Protein 5OJ8 (pdb70)

Sequence (210 aa):
IPARLRTLHNLVIQYASQGRYEVAVPLCKQALEDLEKTSGHDHPDVATMLNILALVYRDQNKYKDAANLLNDALAIREKTLGKDHPAVAATLNNLAVLYGKRGKYKEAEPLCKRALEIREKVLGKDHPDVAKQLNNLALLCQNQGKYEEVEYYYQRALEIYQTKLGPDDPNVAKTKNNLASCYLKQGKFKQAETLYKEILTRAHEREFGS

B-factor: mean 68.46, std 16.87, range [39.72, 137.69]

Structure (mmCIF, N/CA/C/O backbone):
data_5OJ8
#
_entry.id   5OJ8
#
_cell.length_a   69.530
_cell.length_b   69.530
_cell.length_c   199.730
_cell.angle_alpha   90.00
_cell.angle_beta   90.00
_cell.angle_gamma   120.00
#
_symmetry.space_group_name_H-M   'P 62 2 2'
#
loop_
_entity.id
_entity.type
_entity.pdbx_description
1 polymer 'Kinesin light chain 1'
2 non-polymer 'PHOSPHATE ION'
3 water water
#
loop_
_atom_site.group_PDB
_atom_site.id
_atom_site.type_symbol
_atom_site.label_atom_id
_atom_site.label_alt_id
_atom_site.label_comp_id
_atom_site.label_asym_id
_atom_site.label_entity_id
_atom_site.label_seq_id
_atom_site.pdbx_PDB_ins_code
_atom_site.Cartn_x
_atom_site.Cartn_y
_atom_site.Cartn_z
_atom_site.occupancy
_atom_site.B_iso_or_equiv
_atom_site.auth_seq_id
_atom_site.auth_comp_id
_atom_site.auth_asym_id
_atom_site.auth_atom_id
_atom_site.pdbx_PDB_model_num
ATOM 1 N N . ILE A 1 46 ? 30.629 -11.524 16.887 1.00 106.37 209 ILE A N 1
ATOM 2 C CA . ILE A 1 46 ? 29.959 -12.755 17.320 1.00 98.83 209 ILE A CA 1
ATOM 3 C C . ILE A 1 46 ? 30.878 -13.960 17.097 1.00 99.91 209 ILE A C 1
ATOM 4 O O . ILE A 1 46 ? 31.593 -14.003 16.083 1.00 104.71 209 ILE A O 1
ATOM 9 N N . PRO A 1 47 ? 30.931 -14.936 18.015 1.00 105.69 210 PRO A N 1
ATOM 10 C CA . PRO A 1 47 ? 31.852 -16.070 17.833 1.00 105.89 210 PRO A CA 1
ATOM 11 C C . PRO A 1 47 ? 31.480 -16.941 16.644 1.00 104.60 210 PRO A C 1
ATOM 12 O O . PRO A 1 47 ? 30.305 -17.116 16.308 1.00 101.73 210 PRO A O 1
ATOM 16 N N . ALA A 1 48 ? 32.518 -17.520 16.033 1.00 99.40 211 ALA A N 1
ATOM 17 C CA . ALA A 1 48 ? 32.390 -18.127 14.709 1.00 96.71 211 ALA A CA 1
ATOM 18 C C . ALA A 1 48 ? 31.477 -19.346 14.727 1.00 97.78 211 ALA A C 1
ATOM 19 O O . ALA A 1 48 ? 30.569 -19.459 13.893 1.00 97.99 211 ALA A O 1
ATOM 21 N N . ARG A 1 49 ? 31.714 -20.283 15.655 1.00 117.06 212 ARG A N 1
ATOM 22 C CA . ARG A 1 49 ? 30.888 -21.483 15.687 1.00 114.01 212 ARG A CA 1
ATOM 23 C C . ARG A 1 49 ? 29.434 -21.162 16.001 1.00 110.70 212 ARG A C 1
ATOM 24 O O . ARG A 1 49 ? 28.551 -21.957 15.663 1.00 109.58 212 ARG A O 1
ATOM 32 N N . LEU A 1 50 ? 29.160 -19.993 16.586 1.00 93.90 213 LEU A N 1
ATOM 33 C CA . LEU A 1 50 ? 27.783 -19.590 16.857 1.00 91.76 213 LEU A CA 1
ATOM 34 C C . LEU A 1 50 ? 27.089 -19.021 15.624 1.00 89.63 213 LEU A C 1
ATOM 35 O O . LEU A 1 50 ? 25.910 -19.314 15.385 1.00 87.26 213 LEU A O 1
ATOM 40 N N . ARG A 1 51 ? 27.779 -18.185 14.843 1.00 106.88 214 ARG A N 1
ATOM 41 C CA . ARG A 1 51 ? 27.113 -17.607 13.681 1.00 107.43 214 ARG A CA 1
ATOM 42 C C . ARG A 1 51 ? 26.837 -18.661 12.613 1.00 105.75 214 ARG A C 1
ATOM 43 O O . ARG A 1 51 ? 25.843 -18.551 11.885 1.00 103.81 214 ARG A O 1
ATOM 51 N N . THR A 1 52 ? 27.682 -19.692 12.511 1.00 80.57 215 THR A N 1
ATOM 52 C CA . THR A 1 52 ? 27.355 -20.836 11.662 1.00 80.95 215 THR A CA 1
ATOM 53 C C . THR A 1 52 ? 26.038 -21.471 12.092 1.00 76.83 215 THR A C 1
ATOM 54 O O . THR A 1 52 ? 25.156 -21.733 11.267 1.00 76.84 215 THR A O 1
ATOM 58 N N . LEU A 1 53 ? 25.898 -21.734 13.391 1.00 76.57 216 LEU A N 1
ATOM 59 C CA . LEU A 1 53 ? 24.617 -22.165 13.938 1.00 74.23 216 LEU A CA 1
ATOM 60 C C . LEU A 1 53 ? 23.518 -21.138 13.670 1.00 68.31 216 LEU A C 1
ATOM 61 O O . LEU A 1 53 ? 22.387 -21.505 13.332 1.00 64.42 216 LEU A O 1
ATOM 66 N N . HIS A 1 54 ? 23.826 -19.848 13.837 1.00 64.32 217 HIS A N 1
ATOM 67 C CA . HIS A 1 54 ? 22.861 -18.799 13.522 1.00 64.06 217 HIS A CA 1
ATOM 68 C C . HIS A 1 54 ? 22.347 -18.945 12.090 1.00 68.02 217 HIS A C 1
ATOM 69 O O . HIS A 1 54 ? 21.136 -19.079 11.855 1.00 63.52 217 HIS A O 1
ATOM 76 N N . ASN A 1 55 ? 23.272 -18.940 11.118 1.00 67.62 218 ASN A N 1
ATOM 77 C CA . ASN A 1 55 ? 22.898 -19.119 9.719 1.00 63.78 218 ASN A CA 1
ATOM 78 C C . ASN A 1 55 ? 22.040 -20.359 9.516 1.00 62.43 218 ASN A C 1
ATOM 79 O O . ASN A 1 55 ? 21.054 -20.328 8.771 1.00 66.25 218 ASN A O 1
ATOM 84 N N . LEU A 1 56 ? 22.403 -21.463 10.165 1.00 56.84 219 LEU A N 1
ATOM 85 C CA . LEU A 1 56 ? 21.676 -22.710 9.938 1.00 57.84 219 LEU A CA 1
ATOM 86 C C . LEU A 1 56 ? 20.243 -22.611 10.450 1.00 57.03 219 LEU A C 1
ATOM 87 O O . LEU A 1 56 ? 19.290 -22.998 9.760 1.00 56.38 219 LEU A O 1
ATOM 92 N N . VAL A 1 57 ? 20.077 -22.071 11.655 1.00 58.20 220 VAL A N 1
ATOM 93 C CA . VAL A 1 57 ? 18.768 -22.002 12.283 1.00 55.36 220 VAL A CA 1
ATOM 94 C C . VAL A 1 57 ? 17.863 -20.985 11.576 1.00 57.27 220 VAL A C 1
ATOM 95 O O . VAL A 1 57 ? 16.659 -21.223 11.389 1.00 55.35 220 VAL A O 1
ATOM 99 N N . ILE A 1 58 ? 18.426 -19.848 11.154 1.00 59.79 221 ILE A N 1
ATOM 100 C CA . ILE A 1 58 ? 17.627 -18.833 10.477 1.00 60.99 221 ILE A CA 1
ATOM 101 C C . ILE A 1 58 ? 17.188 -19.332 9.106 1.00 63.29 221 ILE A C 1
ATOM 102 O O . ILE A 1 58 ? 16.065 -19.0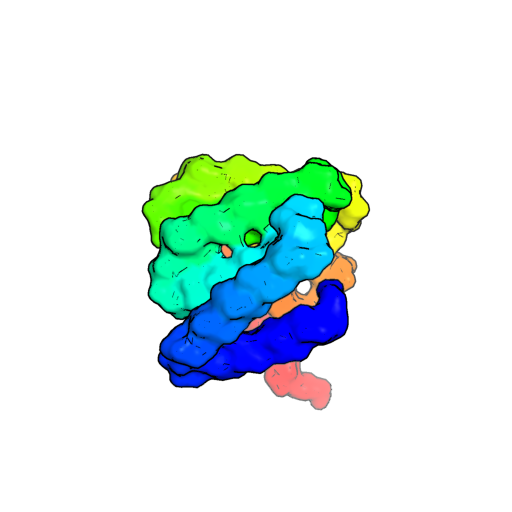69 8.661 1.00 62.26 221 ILE A O 1
ATOM 107 N N . GLN A 1 59 ? 18.066 -20.069 8.427 1.00 60.59 222 GLN A N 1
ATOM 108 C CA . GLN A 1 59 ? 17.693 -20.760 7.201 1.00 64.05 222 GLN A CA 1
ATOM 109 C C . GLN A 1 59 ? 16.434 -21.603 7.400 1.00 63.39 222 GLN A C 1
ATOM 110 O O . GLN A 1 59 ? 15.442 -21.439 6.681 1.00 63.81 222 GLN A O 1
ATOM 116 N N . TYR A 1 60 ? 16.465 -22.514 8.382 1.00 52.51 223 TYR A N 1
ATOM 117 C CA . TYR A 1 60 ? 15.290 -23.304 8.750 1.00 52.71 223 TYR A CA 1
ATOM 118 C C . TYR A 1 60 ? 14.075 -22.429 9.047 1.00 51.07 223 TYR A C 1
ATOM 119 O O . TYR A 1 60 ? 12.963 -22.715 8.588 1.00 46.84 223 TYR A O 1
ATOM 128 N N . ALA A 1 61 ? 14.261 -21.386 9.865 1.00 57.78 224 ALA A N 1
ATOM 129 C CA . ALA A 1 61 ? 13.137 -20.520 10.201 1.00 56.35 224 ALA A CA 1
ATOM 130 C C . ALA A 1 61 ? 12.526 -19.919 8.949 1.00 57.91 224 ALA A C 1
ATOM 131 O O . ALA A 1 61 ? 11.301 -19.918 8.791 1.00 56.03 224 ALA A O 1
ATOM 133 N N . SER A 1 62 ? 13.373 -19.438 8.027 1.00 52.45 225 SER A N 1
ATOM 134 C CA . SER A 1 62 ? 12.916 -18.797 6.805 1.00 60.87 225 SER A CA 1
ATOM 135 C C . SER A 1 62 ? 12.197 -19.759 5.854 1.00 60.91 225 SER A C 1
ATOM 136 O O . SER A 1 62 ? 11.499 -19.299 4.945 1.00 64.76 225 SER A O 1
ATOM 139 N N . GLN A 1 63 ? 12.346 -21.070 6.036 1.00 66.09 226 GLN A N 1
ATOM 140 C CA . GLN A 1 6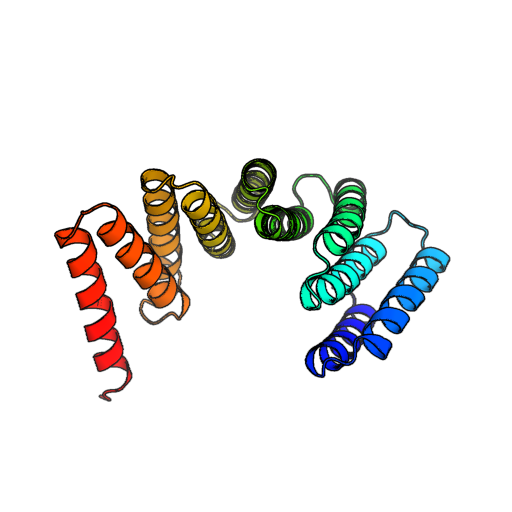3 ? 11.508 -22.060 5.374 1.00 68.87 226 GLN A CA 1
ATOM 141 C C . GLN A 1 63 ? 10.260 -22.400 6.188 1.00 66.35 226 GLN A C 1
ATOM 142 O O . GLN A 1 63 ? 9.497 -23.293 5.796 1.00 66.90 226 GLN A O 1
ATOM 148 N N . GLY A 1 64 ? 10.037 -21.718 7.311 1.00 63.77 227 GLY A N 1
ATOM 149 C CA . GLY A 1 64 ? 8.920 -22.062 8.171 1.00 60.55 227 GLY A CA 1
ATOM 150 C C . GLY A 1 64 ? 9.099 -23.356 8.927 1.00 58.71 227 GLY A C 1
ATOM 151 O O . GLY A 1 64 ? 8.115 -23.907 9.437 1.00 54.02 227 GLY A O 1
ATOM 152 N N . ARG A 1 65 ? 10.331 -23.853 9.017 1.00 51.86 228 ARG A N 1
ATOM 153 C CA . ARG A 1 65 ? 10.615 -25.155 9.613 1.00 56.83 228 ARG A CA 1
ATOM 154 C C . ARG A 1 65 ? 11.095 -24.977 11.050 1.00 54.38 228 ARG A C 1
ATOM 155 O O . ARG A 1 65 ? 12.229 -25.310 11.412 1.00 54.21 228 ARG A O 1
ATOM 163 N N . TYR A 1 66 ? 10.177 -24.415 11.856 1.00 57.73 229 TYR A N 1
ATOM 164 C CA . TYR A 1 66 ? 10.422 -24.163 13.269 1.00 56.20 229 TYR A CA 1
ATOM 165 C C . TYR A 1 66 ? 10.552 -25.452 14.064 1.00 60.51 229 TYR A C 1
ATOM 166 O O . TYR A 1 66 ? 11.214 -25.456 15.111 1.00 58.17 229 TYR A O 1
ATOM 175 N N . GLU A 1 67 ? 9.973 -26.551 13.573 1.00 67.39 230 GLU A N 1
ATOM 176 C CA . GLU A 1 67 ? 10.175 -27.848 14.208 1.00 70.98 230 GLU A CA 1
ATOM 177 C C . GLU A 1 67 ? 11.625 -28.315 14.131 1.00 70.00 230 GLU A C 1
ATOM 178 O O . GLU A 1 67 ? 11.987 -29.256 14.845 1.00 73.54 230 GLU A O 1
ATOM 184 N N . VAL A 1 68 ? 12.461 -27.695 13.290 1.00 58.64 231 VAL A N 1
ATOM 185 C CA . VAL A 1 68 ? 13.888 -27.978 13.266 1.00 55.14 231 VAL A CA 1
ATOM 186 C C . VAL A 1 68 ? 14.693 -26.829 13.869 1.00 58.32 231 VAL A C 1
ATOM 187 O O . VAL A 1 68 ? 15.627 -27.066 14.640 1.00 54.50 231 VAL A O 1
ATOM 191 N N . ALA A 1 69 ? 14.334 -25.582 13.539 1.00 58.53 232 ALA A N 1
ATOM 192 C CA . ALA A 1 69 ? 15.072 -24.443 14.077 1.00 52.96 232 ALA A CA 1
ATOM 193 C C . ALA A 1 69 ? 15.034 -24.422 15.602 1.00 49.96 232 ALA A C 1
ATOM 194 O O . ALA A 1 69 ? 16.057 -24.172 16.247 1.00 49.06 232 ALA A O 1
ATOM 196 N N . VAL A 1 70 ? 13.869 -24.666 16.197 1.00 47.53 233 VAL A N 1
ATOM 197 C CA . VAL A 1 70 ? 13.722 -24.511 17.646 1.00 52.25 233 VAL A CA 1
ATOM 198 C C . VAL A 1 70 ? 14.523 -25.580 18.398 1.00 53.48 233 VAL A C 1
ATOM 199 O O . VAL A 1 70 ? 15.355 -25.225 19.253 1.00 50.36 233 VAL A O 1
ATOM 203 N N . PRO A 1 71 ? 14.346 -26.881 18.117 1.00 51.18 234 PRO A N 1
ATOM 204 C CA . PRO A 1 71 ? 15.156 -27.881 18.847 1.00 48.38 234 PRO A CA 1
ATOM 205 C C . PRO A 1 71 ? 16.649 -27.615 18.753 1.00 45.15 234 PRO A C 1
ATOM 206 O O . PRO A 1 71 ? 17.349 -27.734 19.763 1.00 46.37 234 PRO A O 1
ATOM 210 N N . LEU A 1 72 ? 17.146 -27.220 17.575 1.00 49.42 235 LEU A N 1
ATOM 211 C CA . LEU A 1 72 ? 18.570 -26.923 17.432 1.00 51.37 235 LEU A CA 1
ATOM 212 C C . LEU A 1 72 ? 19.021 -25.801 18.360 1.00 53.45 235 LEU A C 1
ATOM 213 O O . LEU A 1 72 ? 20.092 -25.901 18.974 1.00 51.30 235 LEU A O 1
ATOM 218 N N . CYS A 1 73 ? 18.243 -24.707 18.462 1.00 52.37 236 CYS A N 1
ATOM 219 C CA . CYS A 1 73 ? 18.622 -23.616 19.371 1.00 53.52 236 CYS A CA 1
ATOM 220 C C . CYS A 1 73 ? 18.629 -24.078 20.821 1.00 47.93 236 CYS A C 1
ATOM 221 O O . CYS A 1 73 ? 19.570 -23.788 21.572 1.00 48.77 236 CYS A O 1
ATOM 224 N N . LYS A 1 74 ? 17.553 -24.748 21.253 1.00 44.65 237 LYS A N 1
ATOM 225 C CA . LYS A 1 74 ? 17.439 -25.155 22.647 1.00 48.90 237 LYS A CA 1
ATOM 226 C C . LYS A 1 74 ? 18.565 -26.108 23.035 1.00 54.32 237 LYS A C 1
ATOM 227 O O . LYS A 1 74 ? 19.173 -25.959 24.102 1.00 51.38 237 LYS A O 1
ATOM 233 N N . GLN A 1 75 ? 18.872 -27.082 22.172 1.00 47.96 238 GLN A N 1
ATOM 234 C CA . GLN A 1 75 ? 19.971 -27.991 22.465 1.00 49.55 238 GLN A CA 1
ATOM 235 C C . GLN A 1 75 ? 21.297 -27.261 22.514 1.00 51.33 238 GLN A C 1
ATOM 236 O O . GLN A 1 75 ? 22.109 -27.497 23.419 1.00 51.37 238 GLN A O 1
ATOM 242 N N . ALA A 1 76 ? 21.543 -26.379 21.536 1.00 48.26 239 ALA A N 1
ATOM 243 C CA . ALA A 1 76 ? 22.764 -25.578 21.550 1.00 48.67 239 ALA A CA 1
ATOM 244 C C . ALA A 1 76 ? 22.849 -24.754 22.825 1.00 49.93 239 ALA A C 1
ATOM 245 O O . ALA A 1 76 ? 23.925 -24.597 23.413 1.00 48.94 239 ALA A O 1
ATOM 247 N N . LEU A 1 77 ? 21.720 -24.219 23.277 1.00 57.46 240 LEU A N 1
ATOM 248 C CA . LEU A 1 77 ? 21.735 -23.465 24.521 1.00 59.96 240 LEU A CA 1
ATOM 249 C C . LEU A 1 77 ? 22.106 -24.372 25.692 1.00 58.28 240 LEU A C 1
ATOM 250 O O . LEU A 1 77 ? 22.981 -24.043 26.499 1.00 57.47 240 LEU A O 1
ATOM 255 N N . GLU A 1 78 ? 21.470 -25.540 25.771 1.00 60.08 241 GLU A N 1
ATOM 256 C CA . GLU A 1 78 ? 21.798 -26.499 26.820 1.00 61.47 241 GLU A CA 1
ATOM 257 C C . GLU A 1 78 ? 23.279 -26.850 26.819 1.00 59.81 241 GLU A C 1
ATOM 258 O O . GLU A 1 78 ? 23.919 -26.918 27.878 1.00 60.71 241 GLU A O 1
ATOM 264 N N . ASP A 1 79 ? 23.841 -27.064 25.631 1.00 61.22 242 ASP A N 1
ATOM 265 C CA . ASP A 1 79 ? 25.234 -27.478 25.543 1.00 66.11 242 ASP A CA 1
ATOM 266 C C . ASP A 1 79 ? 26.176 -26.321 25.864 1.00 64.25 242 ASP A C 1
ATOM 267 O O . ASP A 1 79 ? 27.218 -26.520 26.495 1.00 68.14 242 ASP A O 1
ATOM 272 N N . LEU A 1 80 ? 25.816 -25.101 25.467 1.00 59.75 243 LEU A N 1
ATOM 273 C CA . LEU A 1 80 ? 26.605 -23.931 25.846 1.00 60.97 243 LEU A CA 1
ATOM 274 C C . LEU A 1 80 ? 26.663 -23.763 27.369 1.00 59.01 243 LEU A C 1
ATOM 275 O O . LEU A 1 80 ? 27.753 -23.619 27.946 1.00 56.50 243 LEU A O 1
ATOM 280 N N . GLU A 1 81 ? 25.492 -23.782 28.034 1.00 54.08 244 GLU A N 1
ATOM 281 C CA . GLU A 1 81 ? 25.430 -23.737 29.494 1.00 60.63 244 GLU A CA 1
ATOM 282 C C . GLU A 1 81 ? 26.346 -24.771 30.136 1.00 62.90 244 GLU A C 1
ATOM 283 O O . GLU A 1 81 ? 27.047 -24.459 31.103 1.00 61.21 244 GLU A O 1
ATOM 289 N N . LYS A 1 82 ? 26.342 -26.012 29.618 1.00 72.77 245 LYS A N 1
ATOM 290 C CA . LYS A 1 82 ? 27.195 -27.070 30.168 1.00 70.92 245 LYS A CA 1
ATOM 291 C C . LYS A 1 82 ? 28.673 -26.695 30.137 1.00 68.66 245 LYS A C 1
ATOM 292 O O . LYS A 1 82 ? 29.430 -27.077 31.032 1.00 70.06 245 LYS A O 1
ATOM 298 N N . THR A 1 83 ? 29.103 -25.963 29.113 1.00 71.93 246 THR A N 1
ATOM 299 C CA . THR A 1 83 ? 30.523 -25.693 28.931 1.00 69.30 246 THR A CA 1
ATOM 300 C C . THR A 1 83 ? 31.006 -24.541 29.801 1.00 72.77 246 THR A C 1
ATOM 301 O O . THR A 1 83 ? 32.103 -24.599 30.370 1.00 76.39 246 THR A O 1
ATOM 305 N N . SER A 1 84 ? 30.204 -23.494 29.923 1.00 72.92 247 SER A N 1
ATOM 306 C CA . SER A 1 84 ? 30.674 -22.244 30.492 1.00 72.41 247 SER A CA 1
ATOM 307 C C . SER A 1 84 ? 29.805 -21.711 31.621 1.00 65.64 247 SER A C 1
ATOM 308 O O . SER A 1 84 ? 30.125 -20.656 32.179 1.00 73.14 247 SER A O 1
ATOM 311 N N . GLY A 1 85 ? 28.734 -22.408 31.988 1.00 54.74 248 GLY A N 1
ATOM 312 C CA . GLY A 1 85 ? 27.769 -21.881 32.925 1.00 59.10 248 GLY A CA 1
ATOM 313 C C . GLY A 1 85 ? 26.942 -20.773 32.292 1.00 57.54 248 GLY A C 1
ATOM 314 O O . GLY A 1 85 ? 27.210 -20.310 31.188 1.00 52.17 248 GLY A O 1
ATOM 315 N N . HIS A 1 86 ? 25.940 -20.310 33.045 1.00 54.93 249 HIS A N 1
ATOM 316 C CA . HIS A 1 86 ? 24.884 -19.472 32.471 1.00 56.12 249 HIS A CA 1
ATOM 317 C C . HIS A 1 86 ? 25.338 -18.041 32.173 1.00 53.21 249 HIS A C 1
ATOM 318 O O . HIS A 1 86 ? 25.027 -17.497 31.111 1.00 54.21 249 HIS A O 1
ATOM 325 N N . ASP A 1 87 ? 26.030 -17.394 33.107 1.00 54.53 250 ASP A N 1
ATOM 326 C CA . ASP A 1 87 ? 26.384 -15.978 32.953 1.00 54.41 250 ASP A CA 1
ATOM 327 C C . ASP A 1 87 ? 27.619 -15.822 32.060 1.00 52.66 250 ASP A C 1
ATOM 328 O O . ASP A 1 87 ? 28.698 -15.406 32.481 1.00 55.66 250 ASP A O 1
ATOM 333 N N . HIS A 1 88 ? 27.433 -16.118 30.779 1.00 60.57 251 HIS A N 1
ATOM 334 C CA . HIS A 1 88 ? 28.499 -16.015 29.806 1.00 61.94 251 HIS A CA 1
ATOM 335 C C . HIS A 1 88 ? 27.966 -15.360 28.547 1.00 60.85 251 HIS A C 1
ATOM 336 O O . HIS A 1 88 ? 26.856 -15.700 28.087 1.00 57.53 251 HIS A O 1
ATOM 343 N N . PRO A 1 89 ? 28.729 -14.424 27.947 1.00 64.29 252 PRO A N 1
ATOM 344 C CA . PRO A 1 89 ? 28.252 -13.732 26.726 1.00 62.41 252 PRO A CA 1
ATOM 345 C C . PRO A 1 89 ? 27.747 -14.647 25.626 1.00 60.24 252 PRO A C 1
ATOM 346 O O . PRO A 1 89 ? 26.783 -14.310 24.931 1.00 58.71 252 PRO A O 1
ATOM 350 N N . ASP A 1 90 ? 28.374 -15.803 25.439 1.00 58.15 253 ASP A N 1
ATOM 351 C CA . ASP A 1 90 ? 27.902 -16.690 24.383 1.00 59.10 253 ASP A CA 1
ATOM 352 C C . ASP A 1 90 ? 26.510 -17.240 24.671 1.00 54.77 253 ASP A C 1
ATOM 353 O O . ASP A 1 90 ? 25.776 -17.558 23.729 1.00 54.58 253 ASP A O 1
ATOM 358 N N . VAL A 1 91 ? 26.131 -17.351 25.946 1.00 48.35 254 VAL A N 1
ATOM 359 C CA . VAL A 1 91 ? 24.773 -17.769 26.281 1.00 52.71 254 VAL 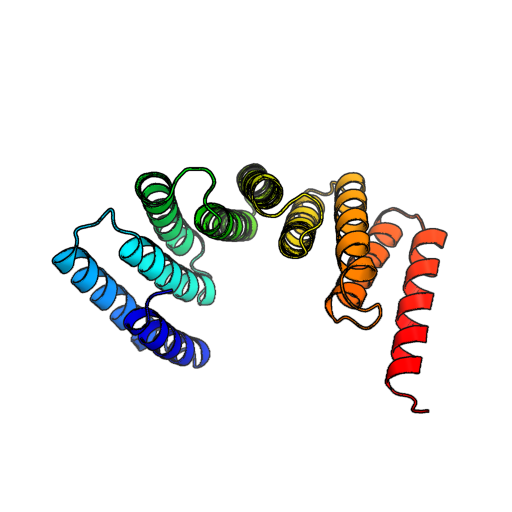A CA 1
ATOM 360 C C . VAL A 1 91 ? 23.770 -16.667 25.928 1.00 50.57 254 VAL A C 1
ATOM 361 O O . VAL A 1 91 ? 22.700 -16.938 25.358 1.00 49.12 254 VAL A O 1
ATOM 365 N N . ALA A 1 92 ? 24.098 -15.412 26.247 1.00 50.45 255 ALA A N 1
ATOM 366 C CA . ALA A 1 92 ? 23.236 -14.304 25.836 1.00 54.22 255 ALA A CA 1
ATOM 367 C C . ALA A 1 92 ? 23.063 -14.284 24.318 1.00 52.67 255 ALA A C 1
ATOM 368 O O . ALA A 1 92 ? 21.941 -14.186 23.811 1.00 50.13 255 ALA A O 1
ATOM 370 N N . THR A 1 93 ? 24.164 -14.433 23.577 1.00 57.36 256 THR A N 1
ATOM 371 C CA . THR A 1 93 ? 24.097 -14.505 22.116 1.00 54.34 256 THR A CA 1
ATOM 372 C C . THR A 1 93 ? 23.190 -15.641 21.641 1.00 57.42 256 THR A C 1
ATOM 373 O O . THR A 1 93 ? 22.369 -15.463 20.731 1.00 56.73 256 THR A O 1
ATOM 377 N N . MET A 1 94 ? 23.324 -16.821 22.256 1.00 52.58 257 MET A N 1
ATOM 378 C CA . MET A 1 94 ? 22.453 -17.946 21.915 1.00 51.00 257 MET A CA 1
ATOM 379 C C . MET A 1 94 ? 20.998 -17.653 22.265 1.00 49.67 257 MET A C 1
ATOM 380 O O . MET A 1 94 ? 20.085 -18.049 21.528 1.00 50.38 257 MET A O 1
ATOM 385 N N . LEU A 1 95 ? 20.754 -17.019 23.422 1.00 43.30 258 LEU A N 1
ATOM 386 C CA . LEU A 1 95 ? 19.383 -16.646 23.766 1.00 48.41 258 LEU A CA 1
ATOM 387 C C . LEU A 1 95 ? 18.805 -15.672 22.752 1.00 45.83 258 LEU A C 1
ATOM 388 O O . LEU A 1 95 ? 17.605 -15.715 22.468 1.00 44.18 258 LEU A O 1
ATOM 393 N N . ASN A 1 96 ? 19.638 -14.793 22.189 1.00 51.72 259 ASN A N 1
ATOM 394 C CA . ASN A 1 96 ? 19.121 -13.841 21.214 1.00 51.62 259 ASN A CA 1
ATOM 395 C C . ASN A 1 96 ? 18.735 -14.539 19.918 1.00 52.02 259 ASN A C 1
ATOM 396 O O . ASN A 1 96 ? 17.753 -14.142 19.268 1.00 46.84 259 ASN A O 1
ATOM 401 N N . ILE A 1 97 ? 19.482 -15.588 19.537 1.00 49.43 260 ILE A N 1
ATOM 402 C CA . ILE A 1 97 ? 19.125 -16.355 18.349 1.00 48.51 260 ILE A CA 1
ATOM 403 C C . ILE A 1 97 ? 17.778 -17.042 18.546 1.00 47.18 260 ILE A C 1
ATOM 404 O O . ILE A 1 97 ? 16.884 -16.936 17.697 1.00 51.15 260 ILE A O 1
ATOM 409 N N . LEU A 1 98 ? 17.606 -17.751 19.675 1.00 41.19 261 LEU A N 1
ATOM 410 C CA . LEU A 1 98 ? 16.322 -18.410 19.923 1.00 42.61 261 LEU A CA 1
ATOM 411 C C . LEU A 1 98 ? 15.197 -17.388 20.108 1.00 39.72 261 LEU A C 1
ATOM 412 O O . LEU A 1 98 ? 14.048 -17.654 19.729 1.00 40.64 261 LEU A O 1
ATOM 417 N N . ALA A 1 99 ? 15.495 -16.209 20.672 1.00 47.55 262 ALA A N 1
ATOM 418 C CA . ALA A 1 99 ? 14.444 -15.191 20.778 1.00 47.59 262 ALA A CA 1
ATOM 419 C C . ALA A 1 99 ? 14.023 -14.703 19.395 1.00 46.91 262 ALA A C 1
ATOM 420 O O . ALA A 1 99 ? 12.832 -14.493 19.138 1.00 46.34 262 ALA A O 1
ATOM 422 N N . LEU A 1 100 ? 14.982 -14.575 18.475 1.00 44.54 263 LEU A N 1
ATOM 423 C CA . LEU A 1 100 ? 14.637 -14.237 17.101 1.00 45.29 263 LEU A CA 1
ATOM 424 C C . LEU A 1 100 ? 13.737 -15.302 16.475 1.00 49.75 263 LEU A C 1
ATOM 425 O O . LEU A 1 100 ? 12.740 -14.977 15.815 1.00 48.94 263 LEU A O 1
ATOM 430 N N . VAL A 1 101 ? 14.072 -16.585 16.665 1.00 42.50 264 VAL A N 1
ATOM 431 C CA . VAL A 1 101 ? 13.231 -17.647 16.100 1.00 43.67 264 VAL A CA 1
ATOM 432 C C . VAL A 1 101 ? 11.808 -17.558 16.647 1.00 45.41 264 VAL A C 1
ATOM 433 O O . VAL A 1 101 ? 10.834 -17.717 15.899 1.00 44.99 264 VAL A O 1
ATOM 437 N N . TYR A 1 102 ? 11.667 -17.332 17.964 1.00 46.64 265 TYR A N 1
ATOM 438 C CA . TYR A 1 102 ? 10.337 -17.195 18.561 1.00 50.48 265 TYR A CA 1
ATOM 439 C C . TYR A 1 102 ? 9.633 -15.955 18.019 1.00 49.81 265 TYR A C 1
ATOM 440 O O . TYR A 1 102 ? 8.450 -15.998 17.671 1.00 46.29 265 TYR A O 1
ATOM 449 N N . ARG A 1 103 ? 10.349 -14.831 17.962 1.00 55.72 266 ARG A N 1
ATOM 450 C CA . ARG A 1 103 ? 9.796 -13.628 17.354 1.00 57.40 266 ARG A CA 1
ATOM 451 C C . ARG A 1 103 ? 9.313 -13.921 15.942 1.00 60.40 266 ARG A C 1
ATOM 452 O O . ARG A 1 103 ? 8.224 -13.486 15.546 1.00 58.05 266 ARG A O 1
ATOM 460 N N . ASP A 1 104 ? 10.093 -14.706 15.182 1.00 57.99 267 ASP A N 1
ATOM 461 C CA . ASP A 1 104 ? 9.696 -15.011 13.815 1.00 59.92 267 ASP A CA 1
ATOM 462 C C . ASP A 1 104 ? 8.367 -15.757 13.781 1.00 59.73 267 ASP A C 1
ATOM 463 O O . ASP A 1 104 ? 7.623 -15.638 12.806 1.00 64.01 267 ASP A O 1
ATOM 468 N N . GLN A 1 105 ? 8.043 -16.509 14.835 1.00 48.90 268 GLN A N 1
ATOM 469 C CA . GLN A 1 105 ? 6.749 -17.173 14.993 1.00 50.21 268 GLN A CA 1
ATOM 470 C C . GLN A 1 105 ? 5.722 -16.304 15.717 1.00 54.83 268 GLN A C 1
ATOM 471 O O . GLN A 1 105 ? 4.667 -16.817 16.119 1.00 57.02 268 GLN A O 1
ATOM 477 N N . ASN A 1 106 ? 6.049 -15.041 15.979 1.00 54.36 269 ASN A N 1
ATOM 478 C CA . ASN A 1 106 ? 5.200 -14.114 16.733 1.00 62.49 269 ASN A CA 1
ATOM 479 C C . ASN A 1 106 ? 4.941 -14.568 18.174 1.00 62.65 269 ASN A C 1
ATOM 480 O O . ASN A 1 106 ? 3.964 -14.124 18.800 1.00 62.73 269 ASN A O 1
ATOM 485 N N . LYS A 1 107 ? 5.791 -15.435 18.742 1.00 53.32 270 LYS A N 1
ATOM 486 C CA . LYS A 1 107 ? 5.653 -15.790 20.162 1.00 57.93 270 LYS A CA 1
ATOM 487 C C . LYS A 1 107 ? 6.374 -14.696 20.952 1.00 55.05 270 LYS A C 1
ATOM 488 O O . LYS A 1 107 ? 7.521 -14.836 21.387 1.00 53.98 270 LYS A O 1
ATOM 494 N N . TYR A 1 108 ? 5.665 -13.565 21.100 1.00 53.30 271 TYR A N 1
ATOM 495 C CA . TYR A 1 108 ? 6.305 -12.342 21.575 1.00 52.19 271 TYR A CA 1
ATOM 496 C C . TYR A 1 108 ? 6.681 -12.451 23.037 1.00 49.47 271 TYR A C 1
ATOM 497 O O . TYR A 1 108 ? 7.792 -12.059 23.430 1.00 50.45 271 TYR A O 1
ATOM 506 N N . LYS A 1 109 ? 5.769 -12.954 23.868 1.00 51.76 272 LYS A N 1
ATOM 507 C CA . LYS A 1 109 ? 6.098 -13.037 25.287 1.00 56.06 272 LYS A CA 1
ATOM 508 C C . LYS A 1 109 ? 7.193 -14.085 25.528 1.00 56.60 272 LYS A C 1
ATOM 509 O O . LYS A 1 109 ? 8.089 -13.867 26.353 1.00 56.88 272 LYS A O 1
ATOM 515 N N . ASP A 1 110 ? 7.182 -15.197 24.776 1.00 51.97 273 ASP A N 1
ATOM 516 C CA . ASP A 1 110 ? 8.267 -16.172 24.909 1.00 50.97 273 ASP A CA 1
ATOM 517 C C . ASP A 1 110 ? 9.610 -15.531 24.566 1.00 48.78 273 ASP A C 1
ATOM 518 O O . ASP A 1 110 ? 10.603 -15.728 25.276 1.00 47.50 273 ASP A O 1
ATOM 523 N N . ALA A 1 111 ? 9.643 -14.726 23.496 1.00 47.39 274 ALA A N 1
ATOM 524 C CA . ALA A 1 111 ? 10.892 -14.110 23.053 1.00 4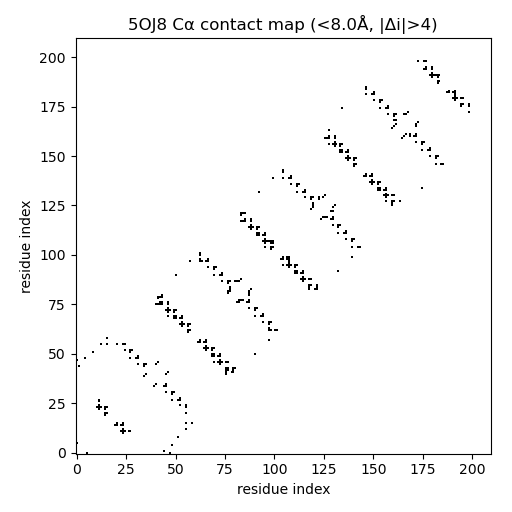7.47 274 ALA A CA 1
ATOM 525 C C . ALA A 1 111 ? 11.415 -13.118 24.081 1.00 47.86 274 ALA A C 1
ATOM 526 O O . ALA A 1 111 ? 12.622 -13.080 24.350 1.00 50.09 274 ALA A O 1
ATOM 528 N N . ALA A 1 112 ? 10.518 -12.335 24.689 1.00 47.06 275 ALA A N 1
ATOM 529 C CA . ALA A 1 112 ? 10.928 -11.358 25.687 1.00 52.21 275 ALA A CA 1
ATOM 530 C C . ALA A 1 112 ? 11.524 -12.044 26.913 1.00 51.75 275 ALA A C 1
ATOM 531 O O . ALA A 1 112 ? 12.564 -11.609 27.429 1.00 48.89 275 ALA A O 1
ATOM 533 N N . ASN A 1 113 ? 10.877 -13.109 27.398 1.00 50.24 276 ASN A N 1
ATOM 534 C CA . ASN A 1 113 ? 11.456 -13.900 28.486 1.00 54.06 276 ASN A CA 1
ATOM 535 C C . ASN A 1 113 ? 12.919 -14.207 28.214 1.00 51.66 276 ASN A C 1
ATOM 536 O O . ASN A 1 113 ? 13.780 -13.980 29.069 1.00 53.01 276 ASN A O 1
ATOM 541 N N . LEU A 1 114 ? 13.225 -14.685 27.005 1.00 50.37 277 LEU A N 1
ATO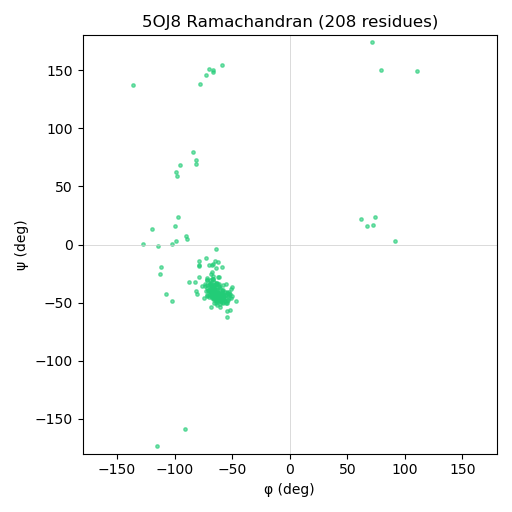M 542 C CA . LEU A 1 114 ? 14.610 -15.048 26.704 1.00 49.84 277 LEU A CA 1
ATOM 543 C C . LEU A 1 114 ? 15.509 -13.816 26.691 1.00 49.99 277 LEU A C 1
ATOM 544 O O . LEU A 1 114 ? 16.614 -13.839 27.247 1.00 49.54 277 LEU A O 1
ATOM 549 N N . LEU A 1 115 ? 15.042 -12.719 26.086 1.00 47.99 278 LEU A N 1
ATOM 550 C CA . LEU A 1 115 ? 15.886 -11.534 25.975 1.00 49.45 278 LEU A CA 1
ATOM 551 C C . LEU A 1 115 ? 16.052 -10.851 27.321 1.00 51.61 278 LEU A C 1
ATOM 552 O O . LEU A 1 115 ? 17.090 -10.231 27.574 1.00 50.86 278 LEU A O 1
ATOM 557 N N . ASN A 1 116 ? 15.039 -10.950 28.194 1.00 49.32 279 ASN A N 1
ATOM 558 C CA . ASN A 1 116 ? 15.205 -10.444 29.552 1.00 53.40 279 ASN A CA 1
ATOM 559 C C . ASN A 1 116 ? 16.296 -11.211 30.260 1.00 56.24 279 ASN A C 1
ATOM 560 O O . ASN A 1 116 ? 17.060 -10.644 31.055 1.00 55.41 279 ASN A O 1
ATOM 565 N N . ASP A 1 117 ? 16.412 -12.494 29.945 1.00 50.85 280 ASP A N 1
ATOM 566 C CA . ASP A 1 117 ? 17.488 -13.282 30.520 1.00 49.76 280 ASP A CA 1
ATOM 567 C C . ASP A 1 117 ? 18.811 -12.858 29.894 1.00 47.22 280 ASP A C 1
ATOM 568 O O . ASP A 1 117 ? 19.791 -12.599 30.602 1.00 48.17 280 ASP A O 1
ATOM 573 N N . ALA A 1 118 ? 18.821 -12.693 28.563 1.00 49.82 281 ALA A N 1
ATOM 574 C CA . ALA A 1 118 ? 20.028 -12.262 27.856 1.00 51.62 281 ALA A CA 1
ATOM 575 C C . ALA A 1 118 ? 20.499 -10.889 28.320 1.00 56.17 281 ALA A C 1
ATOM 576 O O . ALA A 1 118 ? 21.707 -10.637 28.408 1.00 56.01 281 ALA A O 1
ATOM 578 N N . LEU A 1 119 ? 19.568 -9.980 28.602 1.00 51.37 282 LEU A N 1
ATOM 579 C CA . LEU A 1 119 ? 19.965 -8.639 29.003 1.00 56.25 282 LEU A CA 1
ATOM 580 C C . LEU A 1 119 ? 20.709 -8.656 30.339 1.00 58.79 282 LEU A C 1
ATOM 581 O O . LEU A 1 119 ? 21.756 -8.014 30.484 1.00 55.06 282 LEU A O 1
ATOM 586 N N . ALA A 1 120 ? 20.168 -9.369 31.335 1.00 53.74 283 ALA A N 1
ATOM 587 C CA . ALA A 1 120 ? 20.850 -9.441 32.626 1.00 56.92 283 ALA A CA 1
ATOM 588 C C . ALA A 1 120 ? 22.243 -10.041 32.472 1.00 56.05 283 ALA A C 1
ATOM 589 O O . ALA A 1 120 ? 23.209 -9.526 33.042 1.00 59.03 283 ALA A O 1
ATOM 591 N N . ILE A 1 121 ? 22.371 -11.108 31.675 1.00 57.01 284 ILE A N 1
ATOM 592 C CA . ILE A 1 121 ? 23.694 -11.679 31.415 1.00 58.17 284 ILE A CA 1
ATOM 593 C C . ILE A 1 121 ? 24.630 -10.613 30.853 1.00 59.99 284 ILE A C 1
ATOM 594 O O . ILE A 1 121 ? 25.763 -10.440 31.322 1.00 61.53 284 ILE A O 1
ATOM 599 N N . ARG A 1 122 ? 24.162 -9.875 29.844 1.00 58.13 285 ARG A N 1
ATOM 600 C CA . ARG A 1 122 ? 25.045 -8.939 29.156 1.00 59.84 285 ARG A CA 1
ATOM 601 C C . ARG A 1 122 ? 25.447 -7.775 30.050 1.00 62.07 285 ARG A C 1
ATOM 602 O O . ARG A 1 122 ? 26.585 -7.296 29.968 1.00 60.77 285 ARG A O 1
ATOM 610 N N . GLU A 1 123 ? 24.546 -7.316 30.919 1.00 68.86 286 GLU A N 1
ATOM 611 C CA . GLU A 1 123 ? 24.908 -6.221 31.806 1.00 76.95 286 GLU A CA 1
ATOM 612 C C . GLU A 1 123 ? 25.953 -6.663 32.820 1.00 79.88 286 GLU A C 1
ATOM 613 O O . GLU A 1 123 ? 26.891 -5.914 33.111 1.00 79.92 286 GLU A O 1
ATOM 619 N N . LYS A 1 124 ? 25.810 -7.874 33.364 1.00 82.37 287 LYS A N 1
ATOM 620 C CA . LYS A 1 124 ? 26.806 -8.374 34.310 1.00 85.44 287 LYS A CA 1
ATOM 621 C C . LYS A 1 124 ? 28.146 -8.601 33.622 1.00 83.19 287 LYS A C 1
ATOM 622 O O . LYS A 1 124 ? 29.193 -8.177 34.126 1.00 84.45 287 LYS A O 1
ATOM 628 N N . THR A 1 125 ? 28.133 -9.242 32.452 1.00 74.65 288 THR A N 1
ATOM 629 C CA . THR A 1 125 ? 29.380 -9.679 31.833 1.00 75.14 288 THR A CA 1
ATOM 630 C C . THR A 1 125 ? 30.024 -8.619 30.943 1.00 76.93 288 THR A C 1
ATOM 631 O O . THR A 1 125 ? 31.256 -8.568 30.847 1.00 82.71 288 THR A O 1
ATOM 635 N N . LEU A 1 126 ? 29.232 -7.771 30.282 1.00 70.61 289 LEU A N 1
ATOM 636 C CA . LEU A 1 126 ? 29.800 -6.767 29.394 1.00 71.20 289 LEU A CA 1
ATOM 637 C C . LEU A 1 126 ? 29.645 -5.334 29.881 1.00 65.38 289 LEU A C 1
ATOM 638 O O . LEU A 1 126 ? 30.361 -4.458 29.388 1.00 68.84 289 LEU A O 1
ATOM 643 N N . GLY A 1 127 ? 28.726 -5.061 30.793 1.00 67.07 290 GLY A N 1
ATOM 644 C CA . GLY A 1 127 ? 28.643 -3.714 31.328 1.00 70.23 290 GLY A CA 1
ATOM 645 C C . GLY A 1 127 ? 27.387 -2.984 30.877 1.00 73.51 290 GLY A C 1
ATOM 646 O O . GLY A 1 127 ? 26.876 -3.186 29.767 1.00 72.35 290 GLY A O 1
ATOM 647 N N . LYS A 1 128 ? 26.900 -2.092 31.746 1.00 83.58 291 LYS A N 1
ATOM 648 C CA . LYS A 1 128 ? 25.640 -1.385 31.531 1.00 79.04 291 LYS A CA 1
ATOM 649 C C . LYS A 1 128 ? 25.641 -0.506 30.283 1.00 78.96 291 LYS A C 1
ATOM 650 O O . LYS A 1 128 ? 24.562 -0.070 29.860 1.00 80.98 291 LYS A O 1
ATOM 656 N N . ASP A 1 129 ? 26.807 -0.219 29.694 1.00 77.64 292 ASP A N 1
ATOM 657 C CA . ASP A 1 129 ? 26.909 0.699 28.559 1.00 77.46 292 ASP A CA 1
ATOM 658 C C . ASP A 1 129 ? 27.470 0.029 27.314 1.00 76.77 292 ASP A C 1
ATOM 659 O O . ASP A 1 129 ? 27.864 0.728 26.374 1.00 75.93 292 ASP A O 1
ATOM 664 N N . HIS A 1 130 ? 27.548 -1.297 27.294 1.00 77.53 293 HIS A N 1
ATOM 665 C CA . HIS A 1 130 ? 28.099 -1.992 26.141 1.00 71.33 293 HIS A CA 1
ATOM 666 C C . HIS A 1 130 ? 27.106 -1.932 24.977 1.00 70.54 293 HIS A C 1
ATOM 667 O O . HIS A 1 130 ? 25.889 -1.944 25.191 1.00 66.99 293 HIS A O 1
ATOM 674 N N . PRO A 1 131 ? 27.596 -1.849 23.740 1.00 67.90 294 PRO A N 1
ATOM 675 C CA . PRO A 1 131 ? 26.685 -1.844 22.586 1.00 69.03 294 PRO A CA 1
ATOM 676 C C . PRO A 1 131 ? 25.741 -3.037 22.521 1.00 70.49 294 PRO A C 1
ATOM 677 O O . PRO A 1 131 ? 24.609 -2.889 22.042 1.00 66.36 294 PRO A O 1
ATOM 681 N N . ALA A 1 132 ? 26.171 -4.220 22.968 1.00 64.34 295 ALA A N 1
ATOM 682 C CA . ALA A 1 132 ? 25.294 -5.384 22.894 1.00 60.33 295 ALA A CA 1
ATOM 683 C C . ALA A 1 132 ? 24.087 -5.236 23.820 1.00 60.79 295 ALA A C 1
ATOM 684 O O . ALA A 1 132 ? 23.012 -5.782 23.531 1.00 56.68 295 ALA A O 1
ATOM 686 N N . VAL A 1 133 ? 24.249 -4.505 24.932 1.00 54.11 296 VAL A N 1
ATOM 687 C CA . VAL A 1 133 ? 23.128 -4.204 25.813 1.00 53.16 296 VAL A CA 1
ATOM 688 C C . VAL A 1 133 ? 22.109 -3.305 25.104 1.00 56.53 296 VAL A C 1
ATOM 689 O O . VAL A 1 133 ? 20.899 -3.530 25.203 1.00 55.94 296 VAL A O 1
ATOM 693 N N . ALA A 1 134 ? 22.573 -2.297 24.353 1.00 60.19 297 ALA A N 1
ATOM 694 C CA . ALA A 1 134 ? 21.633 -1.493 23.569 1.00 59.58 297 ALA A CA 1
ATOM 695 C C . ALA A 1 134 ? 20.925 -2.340 22.509 1.00 57.09 297 ALA A C 1
ATOM 696 O O . ALA A 1 134 ? 19.725 -2.173 22.269 1.00 53.02 297 ALA A O 1
ATOM 698 N N . ALA A 1 135 ? 21.645 -3.267 21.873 1.00 59.59 298 ALA A N 1
ATOM 699 C CA . ALA A 1 135 ? 20.996 -4.178 20.928 1.00 55.81 298 ALA A CA 1
ATOM 700 C C . ALA A 1 135 ? 19.868 -4.969 21.595 1.00 55.97 298 ALA A C 1
ATOM 701 O O . ALA A 1 135 ? 18.741 -5.011 21.080 1.00 55.08 298 ALA A O 1
ATOM 703 N N . THR A 1 136 ? 20.154 -5.599 22.748 1.00 54.30 299 THR A N 1
ATOM 704 C CA . THR A 1 136 ? 19.135 -6.386 23.451 1.00 56.24 299 THR A CA 1
ATOM 705 C C . THR A 1 136 ? 17.982 -5.510 23.956 1.00 54.16 299 THR A C 1
ATOM 706 O O . THR A 1 136 ? 16.823 -5.948 23.966 1.00 51.49 299 THR A O 1
ATOM 710 N N . LEU A 1 137 ? 18.274 -4.275 24.378 1.00 52.44 300 LEU A N 1
ATOM 711 C CA . LEU A 1 137 ? 17.214 -3.364 24.808 1.00 53.60 300 LEU A CA 1
ATOM 712 C C . LEU A 1 137 ? 16.287 -3.004 23.653 1.00 50.24 300 LEU A C 1
ATOM 713 O O . LEU A 1 137 ? 15.066 -2.917 23.831 1.00 49.28 300 LEU A O 1
ATOM 718 N N . ASN A 1 138 ? 16.849 -2.778 22.465 1.00 56.24 301 ASN A N 1
ATOM 719 C CA . ASN A 1 138 ? 16.015 -2.403 21.330 1.00 55.54 301 ASN A CA 1
ATOM 720 C C . ASN A 1 138 ? 15.071 -3.540 20.949 1.00 56.57 301 ASN A C 1
ATOM 721 O O . ASN A 1 138 ? 13.881 -3.307 20.678 1.00 50.22 301 ASN A O 1
ATOM 726 N N . ASN A 1 139 ? 15.577 -4.784 20.963 1.00 54.41 302 ASN A N 1
ATOM 727 C CA . ASN A 1 139 ? 14.729 -5.934 20.652 1.00 54.04 302 ASN A CA 1
ATOM 728 C C . ASN A 1 139 ? 13.595 -6.076 21.673 1.00 52.85 302 ASN A C 1
ATOM 729 O O . ASN A 1 139 ? 12.445 -6.354 21.304 1.00 55.42 302 ASN A O 1
ATOM 734 N N . LEU A 1 140 ? 13.889 -5.856 22.962 1.00 48.37 303 LEU A N 1
ATOM 735 C CA . LEU A 1 140 ? 12.830 -5.886 23.977 1.00 54.02 303 LEU A CA 1
ATOM 736 C C . LEU A 1 140 ? 11.809 -4.767 23.758 1.00 55.47 303 LEU A C 1
ATOM 737 O O . LEU A 1 140 ? 10.596 -4.993 23.873 1.00 53.28 303 LEU A O 1
ATOM 742 N N . ALA A 1 141 ? 12.280 -3.549 23.459 1.00 51.71 304 ALA A N 1
ATOM 743 C CA . ALA A 1 141 ? 11.349 -2.485 23.090 1.00 53.43 304 ALA A CA 1
ATOM 744 C C . ALA A 1 141 ? 10.438 -2.931 21.946 1.00 47.61 304 ALA A C 1
ATOM 745 O O . ALA A 1 141 ? 9.224 -2.707 21.992 1.00 49.30 304 ALA A O 1
ATOM 747 N N . VAL A 1 142 ? 10.993 -3.615 20.939 1.00 48.22 305 VAL A N 1
ATOM 748 C CA . VAL A 1 142 ? 10.166 -4.088 19.824 1.00 46.37 305 VAL A CA 1
ATOM 749 C C . VAL A 1 142 ? 9.144 -5.124 20.294 1.00 48.72 305 VAL A C 1
ATOM 750 O O . VAL A 1 142 ? 7.973 -5.081 19.901 1.00 51.20 305 VAL A O 1
ATOM 754 N N . LEU A 1 143 ? 9.560 -6.068 21.146 1.00 47.44 306 LEU A N 1
ATOM 755 C CA . LEU A 1 143 ? 8.632 -7.131 21.537 1.00 49.18 306 LEU A CA 1
ATOM 756 C C . LEU A 1 143 ? 7.506 -6.596 22.424 1.00 45.67 306 LEU A C 1
ATOM 757 O O . LEU A 1 143 ? 6.350 -7.011 22.269 1.00 46.35 306 LEU A O 1
ATOM 762 N N . TYR A 1 144 ? 7.826 -5.695 23.372 1.00 49.15 307 TYR A N 1
ATOM 763 C CA . TYR A 1 144 ? 6.787 -5.061 24.189 1.00 54.28 307 TYR A CA 1
ATOM 764 C C . TYR A 1 144 ? 5.819 -4.280 23.312 1.00 54.18 307 TYR A C 1
ATOM 765 O O . TYR A 1 144 ? 4.604 -4.349 23.507 1.00 54.33 307 TYR A O 1
ATOM 774 N N . GLY A 1 145 ? 6.337 -3.558 22.316 1.00 51.48 308 GLY A N 1
ATOM 775 C CA . GLY A 1 145 ? 5.466 -2.843 21.397 1.00 51.94 308 GLY A CA 1
ATOM 776 C C . GLY A 1 145 ? 4.569 -3.758 20.580 1.00 52.10 308 GLY A C 1
ATOM 777 O O . GLY A 1 145 ? 3.437 -3.389 20.260 1.00 47.64 308 GLY A O 1
ATOM 778 N N . LYS A 1 146 ? 5.052 -4.960 20.235 1.00 51.23 309 LYS A N 1
ATOM 779 C CA . LYS A 1 146 ? 4.228 -5.919 19.499 1.00 47.35 309 LYS A CA 1
ATOM 780 C C . LYS A 1 146 ? 3.069 -6.433 20.337 1.00 50.61 309 LYS A C 1
ATOM 781 O O . LYS A 1 146 ? 2.116 -6.990 19.777 1.00 54.68 309 LYS A O 1
ATOM 787 N N . ARG A 1 147 ? 3.141 -6.269 21.660 1.00 47.72 310 ARG A N 1
ATOM 788 C CA . ARG A 1 147 ? 2.072 -6.628 22.581 1.00 53.57 310 ARG A CA 1
ATOM 789 C C . ARG A 1 147 ? 1.253 -5.408 22.998 1.00 53.34 310 ARG A C 1
ATOM 790 O O . ARG A 1 147 ? 0.464 -5.489 23.942 1.00 54.32 310 ARG A O 1
ATOM 798 N N . GLY A 1 148 ? 1.380 -4.300 22.270 1.00 50.18 311 GLY A N 1
ATOM 799 C CA . GLY A 1 148 ? 0.667 -3.092 22.655 1.00 52.99 311 GLY A CA 1
ATOM 800 C C . GLY A 1 148 ? 1.153 -2.481 23.949 1.00 53.47 311 GLY A C 1
ATOM 801 O O . GLY A 1 148 ? 0.457 -1.642 24.541 1.00 58.40 311 GLY A O 1
ATOM 802 N N . LYS A 1 149 ? 2.331 -2.883 24.419 1.00 52.59 312 LYS A N 1
ATOM 803 C CA . LYS A 1 149 ? 2.872 -2.336 25.664 1.00 56.68 312 LYS A CA 1
ATOM 804 C C . LYS A 1 149 ? 3.876 -1.216 25.380 1.00 55.17 312 LYS A C 1
ATOM 805 O O . LYS A 1 149 ? 5.031 -1.259 25.791 1.00 52.48 312 LYS A O 1
ATOM 811 N N . TYR A 1 150 ? 3.387 -0.177 24.688 1.00 59.60 313 TYR A N 1
ATOM 812 C CA . TYR A 1 150 ? 4.258 0.902 24.233 1.00 58.15 313 TYR A CA 1
ATOM 813 C C . TYR A 1 150 ? 4.799 1.755 25.375 1.00 57.04 313 TYR A C 1
ATOM 814 O O . TYR A 1 150 ? 5.877 2.336 25.224 1.00 61.81 313 TYR A O 1
ATOM 823 N N . LYS A 1 151 ? 4.115 1.825 26.520 1.00 67.39 314 LYS A N 1
ATOM 824 C CA . LYS A 1 151 ? 4.713 2.542 27.642 1.00 71.85 314 LYS A CA 1
ATOM 825 C C . LYS A 1 151 ? 5.864 1.754 28.293 1.00 72.86 314 LYS A C 1
ATOM 826 O O . LYS A 1 151 ? 6.859 2.369 28.685 1.00 74.27 314 LYS A O 1
ATOM 832 N N . GLU A 1 152 ? 5.816 0.413 28.356 1.00 71.77 315 GLU A N 1
ATOM 833 C CA . GLU A 1 152 ? 7.031 -0.309 28.765 1.00 69.23 315 GLU A CA 1
ATOM 834 C C . GLU A 1 152 ? 8.132 -0.220 27.714 1.00 66.26 315 GLU A C 1
ATOM 835 O O . GLU A 1 152 ? 9.321 -0.192 28.055 1.00 66.20 315 GLU A O 1
ATOM 841 N N . ALA A 1 153 ? 7.765 -0.196 26.438 1.00 52.14 316 ALA A N 1
ATOM 842 C CA . ALA A 1 153 ? 8.775 -0.216 25.391 1.00 48.03 316 ALA A CA 1
ATOM 843 C C . ALA A 1 153 ? 9.640 1.044 25.409 1.00 50.64 316 ALA A C 1
ATOM 844 O O . ALA A 1 153 ? 10.858 0.962 25.199 1.00 46.81 316 ALA A O 1
ATOM 846 N N . GLU A 1 154 ? 9.025 2.212 25.679 1.00 59.65 317 GLU A N 1
ATOM 847 C CA . GLU A 1 154 ? 9.681 3.499 25.428 1.00 57.61 317 GLU A CA 1
ATOM 848 C C . GLU A 1 154 ? 10.917 3.699 26.298 1.00 57.18 317 GLU A C 1
ATOM 849 O O . GLU A 1 154 ? 11.959 4.114 25.755 1.00 57.86 317 GLU A O 1
ATOM 855 N N . PRO A 1 155 ? 10.901 3.458 27.612 1.00 57.92 318 PRO A N 1
ATOM 856 C CA . PRO A 1 155 ? 12.153 3.598 28.383 1.00 60.68 318 PRO A CA 1
ATOM 857 C C . PRO A 1 155 ? 13.255 2.692 27.870 1.00 61.19 318 PRO A C 1
ATOM 858 O O . PRO A 1 155 ? 14.434 3.076 27.837 1.00 58.14 318 PRO A O 1
ATOM 862 N N . LEU A 1 156 ? 12.890 1.478 27.480 1.00 56.72 319 LEU A N 1
ATOM 863 C CA . LEU A 1 156 ? 13.901 0.544 27.012 1.00 54.06 319 LEU A CA 1
ATOM 864 C C . LEU A 1 156 ? 14.562 1.070 25.745 1.00 53.71 319 LEU A C 1
ATOM 865 O O . LEU A 1 156 ? 15.788 0.988 25.588 1.00 52.72 319 LEU A O 1
ATOM 870 N N . CYS A 1 157 ? 13.760 1.639 24.842 1.00 57.85 320 CYS A N 1
ATOM 871 C CA . CYS A 1 157 ? 14.281 2.140 23.579 1.00 59.29 320 CYS A CA 1
ATOM 872 C C . CYS A 1 157 ? 15.117 3.405 23.797 1.00 61.02 320 CYS A C 1
ATOM 873 O O . CYS A 1 157 ? 16.173 3.581 23.170 1.00 60.62 320 CYS A O 1
ATOM 876 N N . LYS A 1 158 ? 14.669 4.281 24.701 1.00 53.56 321 LYS A N 1
ATOM 877 C CA . LYS A 1 158 ? 15.435 5.481 25.027 1.00 59.74 321 LYS A CA 1
ATOM 878 C C . LYS A 1 158 ? 16.784 5.131 25.655 1.00 61.02 321 LYS A C 1
ATOM 879 O O . LYS A 1 158 ? 17.812 5.725 25.309 1.00 61.63 321 LYS A O 1
ATOM 885 N N . ARG A 1 159 ? 16.809 4.152 26.562 1.00 55.63 322 ARG A N 1
ATOM 886 C CA . ARG A 1 159 ? 18.085 3.726 27.119 1.00 59.32 322 ARG A CA 1
ATOM 887 C C . ARG A 1 159 ? 19.025 3.237 26.020 1.00 58.10 322 ARG A C 1
ATOM 888 O O . ARG A 1 159 ? 20.213 3.583 26.007 1.00 60.56 322 ARG A O 1
ATOM 896 N N . ALA A 1 160 ? 18.514 2.420 25.087 1.00 59.52 323 ALA A N 1
ATOM 897 C CA . ALA A 1 160 ? 19.375 1.938 24.010 1.00 60.83 323 ALA A CA 1
ATOM 898 C C . ALA A 1 160 ? 19.906 3.096 23.185 1.00 63.49 323 ALA A C 1
ATOM 899 O O . ALA A 1 160 ? 21.066 3.072 22.750 1.00 61.15 323 ALA A O 1
ATOM 901 N N . LEU A 1 161 ? 19.073 4.122 22.979 1.00 64.57 324 LEU A N 1
ATOM 902 C CA . LEU A 1 161 ? 19.520 5.335 22.302 1.00 66.27 324 LEU A CA 1
ATOM 903 C C . LEU A 1 161 ? 20.644 6.011 23.079 1.00 62.66 324 LEU A C 1
ATOM 904 O O . LEU A 1 161 ? 21.671 6.384 22.500 1.00 63.96 324 LEU A O 1
ATOM 909 N N . GLU A 1 162 ? 20.471 6.164 24.399 1.00 67.66 325 GLU A N 1
ATOM 910 C CA . GLU A 1 162 ? 21.474 6.874 25.196 1.00 77.33 325 GLU A CA 1
ATOM 911 C C . GLU A 1 162 ? 22.780 6.100 25.251 1.00 76.79 325 GLU A C 1
ATOM 912 O O . GLU A 1 162 ? 23.867 6.693 25.168 1.00 76.90 325 GLU A O 1
ATOM 918 N N . ILE A 1 163 ? 22.688 4.773 25.393 1.00 67.23 326 ILE A N 1
ATOM 919 C CA . ILE A 1 163 ? 23.862 3.926 25.287 1.00 62.99 326 ILE A CA 1
ATOM 920 C C . ILE A 1 163 ? 24.584 4.168 23.965 1.00 64.10 326 ILE A C 1
ATOM 921 O O . ILE A 1 163 ? 25.799 4.355 23.942 1.00 67.24 326 ILE A O 1
ATOM 926 N N . ARG A 1 164 ? 23.853 4.174 22.848 1.00 72.18 327 ARG A N 1
ATOM 927 C CA . ARG A 1 164 ? 24.517 4.338 21.552 1.00 71.63 327 ARG A CA 1
ATOM 928 C C . ARG A 1 164 ? 25.090 5.742 21.357 1.00 72.94 327 ARG A C 1
ATOM 929 O O . ARG A 1 164 ? 26.111 5.892 20.677 1.00 75.72 327 ARG A O 1
ATOM 937 N N . GLU A 1 165 ? 24.452 6.781 21.912 1.00 80.93 328 GLU A N 1
ATOM 938 C CA . GLU A 1 165 ? 25.053 8.114 21.856 1.00 85.86 328 GLU A CA 1
ATOM 939 C C . GLU A 1 165 ? 26.308 8.164 22.707 1.00 85.81 328 GLU A C 1
ATOM 940 O O . GLU A 1 165 ? 27.330 8.717 22.286 1.00 86.51 328 GLU A O 1
ATOM 946 N N . LYS A 1 166 ? 26.245 7.578 23.908 1.00 82.98 329 LYS A N 1
ATOM 947 C CA . LYS A 1 166 ? 27.352 7.640 24.852 1.00 85.77 329 LYS A CA 1
ATOM 948 C C . LYS A 1 166 ? 28.547 6.809 24.397 1.00 85.92 329 LYS A C 1
ATOM 949 O O . LYS A 1 166 ? 29.653 7.027 24.897 1.00 89.96 329 LYS A O 1
ATOM 955 N N . VAL A 1 167 ? 28.371 5.882 23.462 1.00 81.45 330 VAL A N 1
ATOM 956 C CA . VAL A 1 167 ? 29.492 5.102 22.928 1.00 80.05 330 VAL A CA 1
ATOM 957 C C . VAL A 1 167 ? 29.922 5.611 21.557 1.00 83.17 330 VAL A C 1
ATOM 958 O O . VAL A 1 167 ? 31.106 5.862 21.327 1.00 88.81 330 VAL A O 1
ATOM 962 N N . LEU A 1 168 ? 28.975 5.808 20.646 1.00 80.89 331 LEU A N 1
ATOM 963 C CA . LEU A 1 168 ? 29.268 6.076 19.247 1.00 81.38 331 LEU A CA 1
ATOM 964 C C . LEU A 1 168 ? 29.208 7.553 18.882 1.00 87.82 331 LEU A C 1
ATOM 965 O O . LEU A 1 168 ? 29.384 7.887 17.706 1.00 92.05 331 LEU A O 1
ATOM 970 N N . GLY A 1 169 ? 28.961 8.443 19.844 1.00 97.95 332 GLY A N 1
ATOM 971 C CA . GLY A 1 169 ? 28.821 9.857 19.539 1.00 96.39 332 GLY A CA 1
ATOM 972 C C . GLY A 1 169 ? 27.457 10.206 18.968 1.00 96.17 332 GLY A C 1
ATOM 973 O O . GLY A 1 169 ? 26.830 9.377 18.296 1.00 94.25 332 GLY A O 1
ATOM 974 N N . LYS A 1 170 ? 26.992 11.436 19.212 1.00 94.27 333 LYS A N 1
ATOM 975 C CA . LYS A 1 170 ? 25.635 11.846 18.857 1.00 89.50 333 LYS A CA 1
ATOM 976 C C . LYS A 1 170 ? 25.362 11.850 17.353 1.00 90.31 333 LYS A C 1
ATOM 977 O O . LYS A 1 170 ? 24.224 12.102 16.940 1.00 91.60 333 LYS A O 1
ATOM 983 N N . ASP A 1 171 ? 26.378 11.562 16.528 1.00 89.11 334 ASP A N 1
ATOM 984 C CA . ASP A 1 171 ? 26.249 11.639 15.078 1.00 89.29 334 ASP A CA 1
ATOM 985 C C . ASP A 1 171 ? 26.369 10.298 14.359 1.00 91.69 334 ASP A C 1
ATOM 986 O O . ASP A 1 171 ? 26.221 10.273 13.136 1.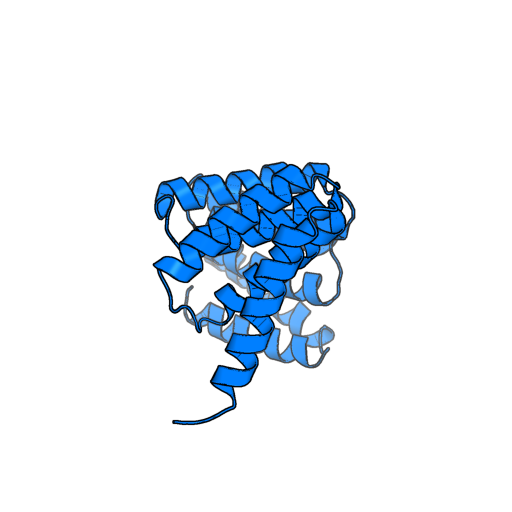00 92.32 334 ASP A O 1
ATOM 991 N N . HIS A 1 172 ? 26.605 9.186 15.065 1.00 93.60 335 HIS A N 1
ATOM 992 C CA . HIS A 1 172 ? 26.759 7.888 14.406 1.00 92.25 335 HIS A CA 1
ATOM 993 C C . HIS A 1 172 ? 25.437 7.443 13.751 1.00 91.51 335 HIS A C 1
ATOM 994 O O . HIS A 1 172 ? 24.358 7.794 14.225 1.00 89.20 335 HIS A O 1
ATOM 1001 N N . PRO A 1 173 ? 25.498 6.669 12.648 1.00 97.66 336 PRO A N 1
ATOM 1002 C CA . PRO A 1 173 ? 24.244 6.268 11.985 1.00 95.78 336 PRO A CA 1
ATOM 1003 C C . PRO A 1 173 ? 23.525 5.118 12.671 1.00 95.88 336 PRO A C 1
ATOM 1004 O O . PRO A 1 173 ? 22.331 4.911 12.404 1.00 92.88 336 PRO A O 1
ATOM 1008 N N . ASP A 1 174 ? 24.208 4.356 13.529 1.00 95.82 337 ASP A N 1
ATOM 1009 C CA . ASP A 1 174 ? 23.492 3.475 14.443 1.00 91.89 337 ASP A CA 1
ATOM 1010 C C . ASP A 1 174 ? 22.616 4.278 15.389 1.00 88.78 337 ASP A C 1
ATOM 1011 O O . ASP A 1 174 ? 21.592 3.777 15.869 1.00 86.63 337 ASP A O 1
ATOM 1016 N N . VAL A 1 175 ? 23.007 5.524 15.671 1.00 73.21 338 VAL A N 1
ATOM 1017 C CA . VAL A 1 175 ? 22.153 6.402 16.460 1.00 70.56 338 VAL A CA 1
ATOM 1018 C C . VAL A 1 175 ? 20.937 6.834 15.641 1.00 66.72 338 VAL A C 1
ATOM 1019 O O . VAL A 1 175 ? 19.802 6.811 16.135 1.00 60.62 338 VAL A O 1
ATOM 1023 N N . ALA A 1 176 ? 21.150 7.197 14.372 1.00 70.62 339 ALA A N 1
ATOM 1024 C CA . ALA A 1 176 ? 20.035 7.482 13.470 1.00 68.21 339 ALA A CA 1
ATOM 1025 C C . ALA A 1 176 ? 19.071 6.299 13.385 1.00 65.44 339 ALA A C 1
ATOM 1026 O O . ALA A 1 176 ? 17.849 6.480 13.462 1.00 63.13 339 ALA A O 1
ATOM 1028 N N . LYS A 1 177 ? 19.604 5.077 13.221 1.00 74.52 340 LYS A N 1
ATOM 1029 C CA . LYS A 1 177 ? 18.759 3.882 13.174 1.00 70.62 340 LYS A CA 1
ATOM 1030 C C . LYS A 1 177 ? 17.938 3.749 14.449 1.00 67.96 340 LYS A C 1
ATOM 1031 O O . LYS A 1 177 ? 16.730 3.487 14.403 1.00 64.96 340 LYS A O 1
ATOM 1037 N N . GLN A 1 178 ? 18.586 3.921 15.606 1.00 62.55 341 GLN A N 1
ATOM 1038 C CA . GLN A 1 178 ? 17.853 3.886 16.863 1.00 58.93 341 GLN A CA 1
ATOM 1039 C C . GLN A 1 178 ? 16.846 5.028 16.951 1.00 59.65 341 GLN A C 1
ATOM 1040 O O . GLN A 1 178 ? 15.772 4.861 17.542 1.00 55.34 341 GLN A O 1
ATOM 1046 N N . LEU A 1 179 ? 17.173 6.190 16.369 1.00 55.48 342 LEU A N 1
ATOM 1047 C CA . LEU A 1 179 ? 16.229 7.309 16.335 1.00 53.26 342 LEU A CA 1
ATOM 1048 C C . LEU A 1 179 ? 14.988 6.969 15.513 1.00 51.05 342 LEU A C 1
ATOM 1049 O O . LEU A 1 179 ? 13.857 7.264 15.932 1.00 48.52 342 LEU A O 1
ATOM 1054 N N . ASN A 1 180 ? 15.184 6.366 14.331 1.00 56.91 343 ASN A N 1
ATOM 1055 C CA . ASN A 1 180 ? 14.055 5.855 13.556 1.00 58.02 343 ASN A CA 1
ATOM 1056 C C . ASN A 1 180 ? 13.221 4.868 14.371 1.00 56.36 343 ASN A C 1
ATOM 1057 O O . ASN A 1 180 ? 11.989 4.891 14.301 1.00 54.05 343 ASN A O 1
ATOM 1062 N N . ASN A 1 181 ? 13.871 3.991 15.151 1.00 53.85 344 ASN A N 1
ATOM 1063 C CA . ASN A 1 181 ? 13.105 3.046 15.965 1.00 58.27 344 ASN A CA 1
ATOM 1064 C C . ASN A 1 181 ? 12.321 3.769 17.063 1.00 55.53 344 ASN A C 1
ATOM 1065 O O . ASN A 1 181 ? 11.145 3.459 17.302 1.00 51.27 344 ASN A O 1
ATOM 1070 N N . LEU A 1 182 ? 12.942 4.744 17.736 1.00 48.26 345 LEU A N 1
ATOM 1071 C CA . LEU A 1 182 ? 12.217 5.507 18.750 1.00 49.57 345 LEU A CA 1
ATOM 1072 C C . LEU A 1 182 ? 11.048 6.260 18.132 1.00 50.43 345 LEU A C 1
ATOM 1073 O O . LEU A 1 182 ? 9.947 6.287 18.698 1.00 50.60 345 LEU A O 1
ATOM 1078 N N . ALA A 1 183 ? 11.263 6.859 16.956 1.00 49.45 346 ALA A N 1
ATOM 1079 C CA . ALA A 1 183 ? 10.210 7.641 16.310 1.00 51.85 346 ALA A CA 1
ATOM 1080 C C . ALA A 1 183 ? 8.970 6.792 16.049 1.00 51.66 346 ALA A C 1
ATOM 1081 O O . ALA A 1 183 ? 7.839 7.235 16.288 1.00 49.54 346 ALA A O 1
ATOM 1083 N N . LEU A 1 184 ? 9.180 5.551 15.602 1.00 58.63 347 LEU A N 1
ATOM 1084 C CA . LEU A 1 184 ? 8.074 4.643 15.320 1.00 60.00 347 LEU A CA 1
ATOM 1085 C C . LEU A 1 184 ? 7.286 4.309 16.584 1.00 60.78 347 LEU A C 1
ATOM 1086 O O . LEU A 1 184 ? 6.065 4.105 16.540 1.00 57.02 347 LEU A O 1
ATOM 1091 N N . LEU A 1 185 ? 7.972 4.252 17.720 1.00 58.50 348 LEU A N 1
ATOM 1092 C CA . LEU A 1 185 ? 7.293 3.926 18.964 1.00 60.70 348 LEU A CA 1
ATOM 1093 C C . LEU A 1 185 ? 6.493 5.120 19.474 1.00 59.43 348 LEU A C 1
ATOM 1094 O O . LEU A 1 185 ? 5.412 4.959 20.051 1.00 58.50 348 LEU A O 1
ATOM 1099 N N . CYS A 1 186 ? 7.004 6.333 19.280 1.00 54.30 349 CYS A N 1
ATOM 1100 C CA . CYS A 1 186 ? 6.252 7.523 19.651 1.00 56.18 349 CYS A CA 1
ATOM 1101 C C . CYS A 1 186 ? 5.032 7.684 18.768 1.00 53.48 349 CYS A C 1
ATOM 1102 O O . CYS A 1 186 ? 4.009 8.200 19.220 1.00 53.84 349 CYS A O 1
ATOM 1105 N N . GLN A 1 187 ? 5.122 7.208 17.523 1.00 52.67 350 GLN A N 1
ATOM 1106 C CA . GLN A 1 187 ? 3.998 7.279 16.596 1.00 54.82 350 GLN A CA 1
ATOM 1107 C C . GLN A 1 187 ? 2.846 6.416 17.082 1.00 57.48 350 GLN A C 1
ATOM 1108 O O . GLN A 1 187 ? 1.678 6.820 16.998 1.00 57.58 350 GLN A O 1
ATOM 1114 N N . ASN A 1 188 ? 3.164 5.234 17.630 1.00 54.64 351 ASN A N 1
ATOM 1115 C CA . ASN A 1 188 ? 2.135 4.340 18.117 1.00 57.65 351 ASN A CA 1
ATOM 1116 C C . ASN A 1 188 ? 1.505 4.841 19.400 1.00 59.86 351 ASN A C 1
ATOM 1117 O O . ASN A 1 188 ? 0.481 4.298 19.818 1.00 60.71 351 ASN A O 1
ATOM 1122 N N . GLN A 1 189 ? 2.098 5.851 20.025 1.00 45.39 352 GLN A N 1
ATOM 1123 C CA . GLN A 1 189 ? 1.511 6.535 21.159 1.00 49.74 352 GLN A CA 1
ATOM 1124 C C . GLN A 1 189 ? 0.906 7.863 20.748 1.00 52.04 352 GLN A C 1
ATOM 1125 O O . GLN A 1 189 ? 0.396 8.590 21.600 1.00 52.22 352 GLN A O 1
ATOM 1131 N N . GLY A 1 190 ? 0.978 8.199 19.465 1.00 45.95 353 GLY A N 1
ATOM 1132 C CA . GLY A 1 190 ? 0.436 9.448 18.995 1.00 49.30 353 GLY A CA 1
ATOM 1133 C C . GLY A 1 190 ? 1.227 10.685 19.352 1.00 48.86 353 GLY A C 1
ATOM 1134 O O . GLY A 1 190 ? 0.641 11.759 19.370 1.00 50.25 353 GLY A O 1
ATOM 1135 N N . LYS A 1 191 ? 2.541 10.591 19.616 1.00 58.54 354 LYS A N 1
ATOM 1136 C CA . LYS A 1 191 ? 3.315 11.779 20.017 1.00 59.62 354 LYS A CA 1
ATOM 1137 C C . LYS A 1 191 ? 4.015 12.412 18.806 1.00 60.04 354 LYS A C 1
ATOM 1138 O O . LYS A 1 191 ? 5.243 12.417 18.683 1.00 56.97 354 LYS A O 1
ATOM 1144 N N . TYR A 1 192 ? 3.190 12.982 17.917 1.00 63.92 355 TYR A N 1
ATOM 1145 C CA . TYR A 1 192 ? 3.663 13.296 16.570 1.00 63.97 355 TYR A CA 1
ATOM 1146 C C . TYR A 1 192 ? 4.722 14.395 16.576 1.00 65.88 355 TYR A C 1
ATOM 1147 O O . TYR A 1 192 ? 5.624 14.381 15.728 1.00 63.65 355 TYR A O 1
ATOM 1156 N N . GLU A 1 193 ? 4.671 15.321 17.540 1.00 62.46 356 GLU A N 1
ATOM 1157 C CA . GLU A 1 193 ? 5.753 16.297 17.632 1.00 66.89 356 GLU A CA 1
ATOM 1158 C C . GLU A 1 193 ? 7.074 15.631 18.004 1.00 65.93 356 GLU A C 1
ATOM 1159 O O . GLU A 1 193 ? 8.130 16.034 17.506 1.00 67.00 356 GLU A O 1
ATOM 1165 N N . GLU A 1 194 ? 7.041 14.584 18.833 1.00 71.24 357 GLU A N 1
ATOM 1166 C CA . GLU A 1 194 ? 8.275 13.863 19.140 1.00 66.85 357 GLU A CA 1
ATOM 1167 C C . GLU A 1 194 ? 8.736 13.012 17.955 1.00 64.20 357 GLU A C 1
ATOM 1168 O O . GLU A 1 194 ? 9.938 12.936 17.672 1.00 64.41 357 GLU A O 1
ATOM 1174 N N . VAL A 1 195 ? 7.802 12.360 17.254 1.00 55.42 358 VAL A N 1
ATOM 1175 C CA . VAL A 1 195 ? 8.152 11.618 16.040 1.00 55.45 358 VAL A CA 1
ATOM 1176 C C . VAL A 1 195 ? 8.892 12.528 15.063 1.00 58.31 358 VAL A C 1
ATOM 1177 O O . VAL A 1 195 ? 9.972 12.192 14.555 1.00 57.81 358 VAL A O 1
ATOM 1181 N N . GLU A 1 196 ? 8.318 13.700 14.791 1.00 58.80 359 GLU A N 1
ATOM 1182 C CA . GLU A 1 196 ? 8.922 14.616 13.831 1.00 62.64 359 GLU A CA 1
ATOM 1183 C C . GLU A 1 196 ? 10.319 15.050 14.284 1.00 60.74 359 GLU A C 1
ATOM 1184 O O . GLU A 1 196 ? 11.224 15.200 13.455 1.00 62.34 359 GLU A O 1
ATOM 1190 N N . TYR A 1 197 ? 10.531 15.222 15.595 1.00 59.02 360 TYR A N 1
ATOM 1191 C CA . TYR A 1 197 ? 11.866 15.590 16.072 1.00 64.24 360 TYR A CA 1
ATOM 1192 C C . TYR A 1 197 ? 12.874 14.472 15.814 1.00 63.66 360 TYR A C 1
ATOM 1193 O O . TYR A 1 197 ? 13.973 14.719 15.304 1.00 65.21 360 TYR A O 1
ATOM 1202 N N . TYR A 1 198 ? 12.521 13.233 16.166 1.00 59.99 361 TYR A N 1
ATOM 1203 C CA . TYR A 1 198 ? 13.463 12.129 16.011 1.00 58.70 361 TYR A CA 1
ATOM 1204 C C . TYR A 1 198 ? 13.770 11.863 14.540 1.00 57.74 361 TYR A C 1
ATOM 1205 O O . TYR A 1 198 ? 14.917 11.554 14.185 1.00 56.39 361 TYR A O 1
ATOM 1214 N N . TYR A 1 199 ? 12.763 11.977 13.667 1.00 56.92 362 TYR A N 1
ATOM 1215 C CA . TYR A 1 199 ? 13.015 11.727 12.248 1.00 53.75 362 TYR A CA 1
ATOM 1216 C C . TYR A 1 199 ? 13.922 12.798 11.645 1.00 58.76 362 TYR A C 1
ATOM 1217 O O . TYR A 1 199 ? 14.780 12.490 10.807 1.00 58.20 362 TYR A O 1
ATOM 1226 N N . GLN A 1 200 ? 13.745 14.063 12.052 1.00 56.74 363 GLN A N 1
ATOM 1227 C CA . GLN A 1 200 ? 14.623 15.131 11.575 1.00 63.46 363 GLN A CA 1
ATOM 1228 C C . GLN A 1 200 ? 16.070 14.872 11.973 1.00 61.50 363 GLN A C 1
ATOM 1229 O O . GLN A 1 200 ? 16.985 15.002 11.153 1.00 61.28 363 GLN A O 1
ATOM 1235 N N . ARG A 1 201 ? 16.299 14.517 13.241 1.00 67.80 364 ARG A N 1
ATOM 1236 C CA . ARG A 1 201 ? 17.647 14.192 13.686 1.00 67.76 364 ARG A CA 1
ATOM 1237 C C . ARG A 1 201 ? 18.236 13.067 12.842 1.00 68.74 364 ARG A C 1
ATOM 1238 O O . ARG A 1 201 ? 19.371 13.163 12.366 1.00 71.28 364 ARG A O 1
ATOM 1246 N N . ALA A 1 202 ? 17.461 11.998 12.629 1.00 67.49 365 ALA A N 1
ATOM 1247 C CA . ALA A 1 202 ? 17.976 10.850 11.886 1.00 68.09 365 ALA A CA 1
ATOM 1248 C C . ALA A 1 202 ? 18.215 11.189 10.418 1.00 70.17 365 ALA A C 1
ATOM 1249 O O . ALA A 1 202 ? 19.215 10.745 9.838 1.00 72.60 365 ALA A O 1
ATOM 1251 N N . LEU A 1 203 ? 17.310 11.959 9.793 1.00 62.12 366 LEU A N 1
ATOM 1252 C CA . LEU A 1 203 ? 17.519 12.351 8.401 1.00 62.59 366 LEU A CA 1
ATOM 1253 C C . LEU A 1 203 ? 18.825 13.120 8.246 1.00 70.02 366 LEU A C 1
ATOM 1254 O O . LEU A 1 203 ? 19.583 12.897 7.295 1.00 71.56 366 LEU A O 1
ATOM 1259 N N . GLU A 1 204 ? 19.119 13.997 9.207 1.00 70.57 367 GLU A N 1
ATOM 1260 C CA . GLU A 1 204 ? 20.312 14.832 9.171 1.00 73.67 367 GLU A CA 1
ATOM 1261 C C . GLU A 1 204 ? 21.587 14.011 9.356 1.00 76.73 367 GLU A C 1
ATOM 1262 O O . GLU A 1 204 ? 22.592 14.236 8.666 1.00 77.22 367 GLU A O 1
ATOM 1268 N N . ILE A 1 205 ? 21.583 13.082 10.313 1.00 70.86 368 ILE A N 1
ATOM 1269 C CA . ILE A 1 205 ? 22.700 12.150 10.431 1.00 70.31 368 ILE A CA 1
ATOM 1270 C C . ILE A 1 205 ? 22.918 11.448 9.098 1.00 74.01 368 ILE A C 1
ATOM 1271 O O . ILE A 1 205 ? 23.957 11.613 8.447 1.00 78.58 368 ILE A O 1
ATOM 1276 N N . TYR A 1 206 ? 21.904 10.694 8.660 1.00 80.38 369 TYR A N 1
ATOM 1277 C CA . TYR A 1 206 ? 22.010 9.859 7.465 1.00 83.51 369 TYR A CA 1
ATOM 1278 C C . TYR A 1 206 ? 22.471 10.643 6.239 1.00 88.12 369 TYR A C 1
ATOM 1279 O O . TYR A 1 206 ? 23.320 10.166 5.478 1.00 90.97 369 TYR A O 1
ATOM 1288 N N . GLN A 1 207 ? 21.908 11.837 6.011 1.00 96.99 370 GLN A N 1
ATOM 1289 C CA . GLN A 1 207 ? 22.159 12.509 4.740 1.00 101.79 370 GLN A CA 1
ATOM 1290 C C . GLN A 1 207 ? 23.478 13.271 4.741 1.00 105.85 370 GLN A C 1
ATOM 1291 O O . GLN A 1 207 ? 24.131 13.351 3.693 1.00 109.86 370 GLN A O 1
ATOM 1297 N N . THR A 1 208 ? 23.898 13.814 5.891 1.00 101.84 371 THR A N 1
ATOM 1298 C CA . THR A 1 208 ? 25.206 14.457 5.977 1.00 108.35 371 THR A CA 1
ATOM 1299 C C . THR A 1 208 ? 26.342 13.456 6.116 1.00 110.86 371 THR A C 1
ATOM 1300 O O . THR A 1 208 ? 27.496 13.808 5.857 1.00 115.90 371 THR A O 1
ATOM 1304 N N . LYS A 1 209 ? 26.048 12.222 6.514 1.00 114.22 372 LYS A N 1
ATOM 1305 C CA . LYS A 1 209 ? 27.086 11.246 6.790 1.00 113.61 372 LYS A CA 1
ATOM 1306 C C . LYS A 1 209 ? 27.128 10.091 5.814 1.00 110.65 372 LYS A C 1
ATOM 1307 O O . LYS A 1 209 ? 28.179 9.460 5.682 1.00 113.35 372 LYS A O 1
ATOM 1313 N N . LEU A 1 210 ? 26.020 9.773 5.173 1.00 98.55 373 LEU A N 1
ATOM 1314 C CA . LEU A 1 210 ? 26.019 8.900 4.015 1.00 97.51 373 LEU A CA 1
ATOM 1315 C C . LEU A 1 210 ? 25.559 9.728 2.813 1.00 100.56 373 LEU A C 1
ATOM 1316 O O . LEU A 1 210 ? 25.378 10.949 2.902 1.00 101.49 373 LEU A O 1
ATOM 1321 N N . GLY A 1 211 ? 25.369 9.065 1.681 1.00 108.04 374 GLY A N 1
ATOM 1322 C CA . GLY A 1 211 ? 24.972 9.759 0.482 1.00 111.75 374 GLY A CA 1
ATOM 1323 C C . GLY A 1 211 ? 23.548 10.270 0.556 1.00 110.18 374 GLY A C 1
ATOM 1324 O O . GLY A 1 211 ? 22.699 9.717 1.262 1.00 107.14 374 GLY A O 1
ATOM 1325 N N . PRO A 1 212 ? 23.271 11.367 -0.156 1.00 97.11 375 PRO A N 1
ATOM 1326 C CA . PRO A 1 212 ? 21.872 11.717 -0.451 1.00 91.88 375 PRO A CA 1
ATOM 1327 C C . PRO A 1 212 ? 21.127 10.634 -1.219 1.00 94.17 375 PRO A C 1
ATOM 1328 O O . PRO A 1 212 ? 19.888 10.635 -1.214 1.00 92.79 375 PRO A O 1
ATOM 1332 N N . ASP A 1 213 ? 21.840 9.718 -1.881 1.00 116.17 376 ASP A N 1
ATOM 1333 C CA . ASP A 1 213 ? 21.247 8.570 -2.552 1.00 114.62 376 ASP A CA 1
ATOM 1334 C C . ASP A 1 213 ? 21.297 7.313 -1.695 1.00 108.97 376 ASP A C 1
ATOM 1335 O O . ASP A 1 213 ? 21.278 6.200 -2.232 1.00 108.41 376 ASP A O 1
ATOM 1340 N N . ASP A 1 214 ? 21.383 7.470 -0.376 1.00 102.84 377 ASP A N 1
ATOM 1341 C CA . ASP A 1 214 ? 21.411 6.347 0.549 1.00 98.43 377 ASP A CA 1
ATOM 1342 C C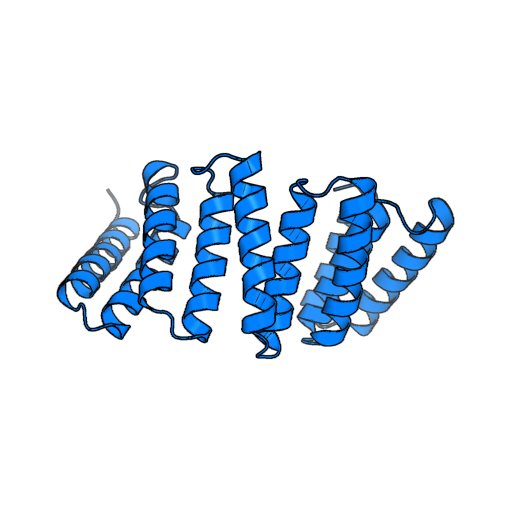 . ASP A 1 214 ? 19.998 5.793 0.743 1.00 93.24 377 ASP A C 1
ATOM 1343 O O . ASP A 1 214 ? 19.039 6.565 0.837 1.00 95.38 377 ASP A O 1
ATOM 1348 N N . PRO A 1 215 ? 19.842 4.463 0.778 1.00 94.92 378 PRO A N 1
ATOM 1349 C CA . PRO A 1 215 ? 18.506 3.882 1.025 1.00 94.08 378 PRO A CA 1
ATOM 1350 C C . PRO A 1 215 ? 17.813 4.446 2.253 1.00 93.14 378 PRO A C 1
ATOM 1351 O O . PRO A 1 215 ? 16.594 4.665 2.229 1.00 92.07 378 PRO A O 1
ATOM 1355 N N . ASN A 1 216 ? 18.572 4.694 3.326 1.00 97.01 379 ASN A N 1
ATOM 1356 C CA . ASN A 1 216 ? 17.976 5.162 4.572 1.00 96.51 379 ASN A CA 1
ATOM 1357 C C . ASN A 1 216 ? 17.501 6.603 4.448 1.00 93.40 379 ASN A C 1
ATOM 1358 O O . ASN A 1 216 ? 16.494 6.983 5.056 1.00 92.99 379 ASN A O 1
ATOM 1363 N N . VAL A 1 217 ? 18.216 7.426 3.679 1.00 74.46 380 VAL A N 1
ATOM 1364 C CA . VAL A 1 217 ? 17.799 8.815 3.518 1.00 75.14 380 VAL A CA 1
ATOM 1365 C C . VAL A 1 217 ? 16.414 8.867 2.888 1.00 74.41 380 VAL A C 1
ATOM 1366 O O . VAL A 1 217 ? 15.518 9.572 3.367 1.00 73.74 380 VAL A O 1
ATOM 1370 N N . ALA A 1 218 ? 16.209 8.071 1.838 1.00 73.12 381 ALA A N 1
ATOM 1371 C CA . ALA A 1 218 ? 14.883 7.955 1.236 1.00 72.89 381 ALA A CA 1
ATOM 1372 C C . ALA A 1 218 ? 13.867 7.387 2.227 1.00 72.82 381 ALA A C 1
ATOM 1373 O O . ALA A 1 218 ? 12.725 7.866 2.309 1.00 69.80 381 ALA A O 1
ATOM 1375 N N . LYS A 1 219 ? 14.265 6.370 2.996 1.00 67.65 382 LYS A N 1
ATOM 1376 C CA . LYS A 1 219 ? 13.349 5.771 3.962 1.00 67.73 382 LYS A CA 1
ATOM 1377 C C . LYS A 1 219 ? 12.944 6.780 5.029 1.00 63.37 382 LYS A C 1
ATOM 1378 O O . LYS A 1 219 ? 11.765 6.893 5.378 1.00 61.65 382 LYS A O 1
ATOM 1384 N N . THR A 1 220 ? 13.907 7.538 5.549 1.00 65.00 383 THR A N 1
ATOM 1385 C CA . THR A 1 220 ? 13.586 8.466 6.622 1.00 62.24 383 THR A CA 1
ATOM 1386 C C . THR A 1 220 ? 12.777 9.645 6.106 1.00 64.47 383 THR A C 1
ATOM 1387 O O . THR A 1 220 ? 11.946 10.187 6.844 1.00 64.01 383 THR A O 1
ATOM 1391 N N . LYS A 1 221 ? 12.993 10.038 4.843 1.00 65.70 384 LYS A N 1
ATOM 1392 C CA . LYS A 1 221 ? 12.233 11.139 4.261 1.00 63.92 384 LYS A CA 1
ATOM 1393 C C . LYS A 1 221 ? 10.772 10.754 4.072 1.00 65.71 384 LYS A C 1
ATOM 1394 O O . LYS A 1 221 ? 9.872 11.563 4.335 1.00 65.09 384 LYS A O 1
ATOM 1400 N N . ASN A 1 222 ? 10.512 9.524 3.614 1.00 71.86 385 ASN A N 1
ATOM 1401 C CA . ASN A 1 222 ? 9.129 9.060 3.505 1.00 74.89 385 ASN A CA 1
ATOM 1402 C C . ASN A 1 222 ? 8.443 9.080 4.862 1.00 76.33 385 ASN A C 1
ATOM 1403 O O . ASN A 1 222 ? 7.349 9.640 5.005 1.00 78.30 385 ASN A O 1
ATOM 1408 N N . ASN A 1 223 ? 9.099 8.500 5.879 1.00 65.26 386 ASN A N 1
ATOM 1409 C CA . ASN A 1 223 ? 8.541 8.496 7.232 1.00 65.97 386 ASN A CA 1
ATOM 1410 C C . ASN A 1 223 ? 8.217 9.908 7.702 1.00 65.34 386 ASN A C 1
ATOM 1411 O O . ASN A 1 223 ? 7.106 10.177 8.176 1.00 66.83 386 ASN A O 1
ATOM 1416 N N . LEU A 1 224 ? 9.179 10.831 7.579 1.00 56.91 387 LEU A N 1
ATOM 1417 C CA . LEU A 1 224 ? 8.940 12.173 8.089 1.00 60.35 387 LEU A CA 1
ATOM 1418 C C . LEU A 1 224 ? 7.869 12.870 7.266 1.00 61.58 387 LEU A C 1
ATOM 1419 O O . LEU A 1 224 ? 7.040 13.605 7.814 1.00 61.77 387 LEU A O 1
ATOM 1424 N N . ALA A 1 225 ? 7.839 12.614 5.954 1.00 64.18 388 ALA A N 1
ATOM 1425 C CA . ALA A 1 225 ? 6.829 13.232 5.099 1.00 67.05 388 ALA A CA 1
ATOM 1426 C C . ALA A 1 225 ? 5.428 12.829 5.542 1.00 70.54 388 ALA A C 1
ATOM 1427 O O . ALA A 1 225 ? 4.555 13.686 5.717 1.00 73.75 388 ALA A O 1
ATOM 1429 N N . SER A 1 226 ? 5.203 11.526 5.756 1.00 71.06 389 SER A N 1
ATOM 1430 C CA . SER A 1 226 ? 3.938 11.053 6.324 1.00 76.66 389 SER A CA 1
ATOM 1431 C C . SER A 1 226 ? 3.601 11.780 7.625 1.00 74.85 389 SER A C 1
ATOM 1432 O O . SER A 1 226 ? 2.467 12.228 7.829 1.00 76.60 389 SER A O 1
ATOM 1435 N N . CYS A 1 227 ? 4.592 11.906 8.511 1.00 68.54 390 CYS A N 1
ATOM 1436 C CA . CYS A 1 227 ? 4.363 12.491 9.827 1.00 70.47 390 CYS A CA 1
ATOM 1437 C C . CYS A 1 227 ? 3.936 13.953 9.730 1.00 75.17 390 CYS A C 1
ATOM 1438 O O . CYS A 1 227 ? 3.087 14.408 10.506 1.00 79.20 390 CYS A O 1
ATOM 1441 N N . TYR A 1 228 ? 4.531 14.708 8.799 1.00 68.81 391 TYR A N 1
ATOM 1442 C CA . TYR A 1 228 ? 4.082 16.071 8.534 1.00 70.80 391 TYR A CA 1
ATOM 1443 C C . TYR A 1 228 ? 2.624 16.088 8.103 1.00 73.65 391 TYR A C 1
ATOM 1444 O O . TYR A 1 228 ? 1.828 16.914 8.572 1.00 72.69 391 TYR A O 1
ATOM 1453 N N . LEU A 1 229 ? 2.269 15.187 7.182 1.00 78.83 392 LEU A N 1
ATOM 1454 C CA . LEU A 1 229 ? 0.911 15.150 6.656 1.00 84.87 392 LEU A CA 1
ATOM 1455 C C . LEU A 1 229 ? -0.092 14.740 7.731 1.00 86.92 392 LEU A C 1
ATOM 1456 O O . LEU A 1 229 ? -1.208 15.283 7.786 1.00 89.79 392 LEU A O 1
ATOM 1461 N N . LYS A 1 230 ? 0.286 13.779 8.587 1.00 88.13 393 LYS A N 1
ATOM 1462 C CA . LYS A 1 230 ? -0.516 13.460 9.769 1.00 91.02 393 LYS A CA 1
ATOM 1463 C C . LYS A 1 230 ? -0.807 14.702 10.600 1.00 89.28 393 LYS A C 1
ATOM 1464 O O . LYS A 1 230 ? -1.932 14.892 11.072 1.00 89.90 393 LYS A O 1
ATOM 1470 N N . GLN A 1 231 ? 0.198 15.564 10.781 1.00 83.96 394 GLN A N 1
ATOM 1471 C CA . GLN A 1 231 ? 0.083 16.756 11.614 1.00 84.51 394 GLN A CA 1
ATOM 1472 C C . GLN A 1 231 ? -0.638 17.918 10.934 1.00 89.55 394 GLN A C 1
ATOM 1473 O O . GLN A 1 231 ? -1.016 18.873 11.620 1.00 85.73 394 GLN A O 1
ATOM 1479 N N . GLY A 1 232 ? -0.840 17.874 9.617 1.00 86.80 395 GLY A N 1
ATOM 1480 C CA . GLY A 1 232 ? -1.427 18.990 8.904 1.00 86.32 395 GLY A CA 1
ATOM 1481 C C . GLY A 1 232 ? -0.431 19.991 8.362 1.00 84.89 395 GLY A C 1
ATOM 1482 O O . GLY A 1 232 ? -0.848 21.003 7.788 1.00 82.35 395 GLY A O 1
ATOM 1483 N N . LYS A 1 233 ? 0.872 19.743 8.529 1.00 85.00 396 LYS A N 1
ATOM 1484 C CA . LYS A 1 233 ? 1.928 20.609 7.997 1.00 82.11 396 LYS A CA 1
ATOM 1485 C C . LYS A 1 233 ? 2.151 20.271 6.520 1.00 79.41 396 LYS A C 1
ATOM 1486 O O . LYS A 1 233 ? 3.158 19.681 6.113 1.00 75.83 396 LYS A O 1
ATOM 1492 N N . PHE A 1 234 ? 1.169 20.681 5.707 1.00 82.62 397 PHE A N 1
ATOM 1493 C CA . PHE A 1 234 ? 1.111 20.252 4.310 1.00 84.02 397 PHE A CA 1
ATOM 1494 C C . PHE A 1 234 ? 2.296 20.763 3.500 1.00 82.96 397 PHE A C 1
ATOM 1495 O O . PHE A 1 234 ? 2.846 20.025 2.671 1.00 79.53 397 PHE A O 1
ATOM 1503 N N . LYS A 1 235 ? 2.685 22.026 3.696 1.00 80.06 398 LYS A N 1
ATOM 1504 C CA . LYS A 1 235 ? 3.777 22.557 2.887 1.00 80.08 398 LYS A CA 1
ATOM 1505 C C . LYS A 1 235 ? 5.117 21.957 3.293 1.00 75.38 398 LYS A C 1
ATOM 1506 O O . LYS A 1 235 ? 6.008 21.819 2.449 1.00 75.73 398 LYS A O 1
ATOM 1512 N N . GLN A 1 236 ? 5.277 21.556 4.554 1.00 75.42 399 GLN A N 1
ATOM 1513 C CA . GLN A 1 236 ? 6.447 20.755 4.900 1.00 73.97 399 GLN A CA 1
ATOM 1514 C C . GLN A 1 236 ? 6.326 19.340 4.333 1.00 72.50 399 GLN A C 1
ATOM 1515 O O . GLN A 1 236 ? 7.321 18.761 3.868 1.00 66.85 399 GLN A O 1
ATOM 1521 N N . ALA A 1 237 ? 5.112 18.771 4.345 1.00 63.96 400 ALA A N 1
ATOM 1522 C CA . ALA A 1 237 ? 4.949 17.413 3.833 1.00 62.40 400 ALA A CA 1
ATOM 1523 C C . ALA A 1 237 ? 5.173 17.364 2.332 1.00 63.96 400 ALA A C 1
ATOM 1524 O O . ALA A 1 237 ? 5.765 16.405 1.820 1.00 65.83 400 ALA A O 1
ATOM 1526 N N . GLU A 1 238 ? 4.699 18.381 1.609 1.00 79.48 401 GLU A N 1
ATOM 1527 C CA . GLU A 1 238 ? 4.796 18.367 0.154 1.00 83.15 401 GLU A CA 1
ATOM 1528 C C . GLU A 1 238 ? 6.197 18.750 -0.325 1.00 78.46 401 GLU A C 1
ATOM 1529 O O . GLU A 1 238 ? 6.628 18.292 -1.391 1.00 78.46 401 GLU A O 1
ATOM 1535 N N . THR A 1 239 ? 6.928 19.556 0.455 1.00 67.86 402 THR A N 1
ATOM 1536 C CA . THR A 1 239 ? 8.341 19.797 0.166 1.00 66.34 402 THR A CA 1
ATOM 1537 C C . THR A 1 239 ? 9.133 18.489 0.151 1.00 67.45 402 THR A C 1
ATOM 1538 O O . THR A 1 239 ? 9.932 18.250 -0.759 1.00 67.18 402 THR A O 1
ATOM 1542 N N . LEU A 1 240 ? 8.901 17.615 1.144 1.00 73.71 403 LEU A N 1
ATOM 1543 C CA . LEU A 1 240 ? 9.636 16.349 1.207 1.00 71.45 403 LEU A CA 1
ATOM 1544 C C . LEU A 1 240 ? 9.198 15.395 0.109 1.00 68.25 403 LEU A C 1
ATOM 1545 O O . LEU A 1 240 ? 10.029 14.683 -0.471 1.00 64.01 403 LEU A O 1
ATOM 1550 N N . TYR A 1 241 ? 7.898 15.345 -0.174 1.00 77.07 404 TYR A N 1
ATOM 1551 C CA . TYR A 1 241 ? 7.412 14.439 -1.207 1.00 81.48 404 TYR A CA 1
ATOM 1552 C C . TYR A 1 241 ? 8.034 14.774 -2.567 1.00 79.11 404 TYR A C 1
ATOM 1553 O O . TYR A 1 241 ? 8.532 13.887 -3.266 1.00 76.77 404 TYR A O 1
ATOM 1562 N N . LYS A 1 242 ? 8.028 16.060 -2.941 1.00 74.45 405 LYS A N 1
ATOM 1563 C CA . LYS A 1 242 ? 8.661 16.494 -4.188 1.00 71.95 405 LYS A CA 1
ATOM 1564 C C . LYS A 1 242 ? 10.092 15.986 -4.295 1.00 68.03 405 LYS A C 1
ATOM 1565 O O . LYS A 1 242 ? 10.499 15.490 -5.353 1.00 66.83 405 LYS A O 1
ATOM 1571 N N . GLU A 1 243 ? 10.883 16.117 -3.214 1.00 65.14 406 GLU A N 1
ATOM 1572 C CA . GLU A 1 243 ? 12.267 15.636 -3.231 1.00 61.83 406 GLU A CA 1
ATOM 1573 C C . GLU A 1 243 ? 12.334 14.136 -3.496 1.00 60.68 406 GLU A C 1
ATOM 1574 O O . GLU A 1 243 ? 13.173 13.666 -4.277 1.00 59.92 406 GLU A O 1
ATOM 1580 N N . ILE A 1 244 ? 11.456 13.372 -2.853 1.00 63.51 407 ILE A N 1
ATOM 1581 C CA . ILE A 1 244 ? 11.490 11.920 -2.995 1.00 64.07 407 ILE A CA 1
ATOM 1582 C C . ILE A 1 244 ? 11.209 11.516 -4.441 1.00 62.90 407 ILE A C 1
ATOM 1583 O O . ILE A 1 244 ? 11.936 10.708 -5.031 1.00 63.20 407 ILE A O 1
ATOM 1588 N N . LEU A 1 245 ? 10.150 12.084 -5.033 1.00 59.16 408 LEU A N 1
ATOM 1589 C CA . LEU A 1 245 ? 9.778 11.761 -6.410 1.00 61.22 408 LEU A CA 1
ATOM 1590 C C . LEU A 1 245 ? 10.898 12.116 -7.376 1.00 61.74 408 LEU A C 1
ATOM 1591 O O . LEU A 1 245 ? 11.347 11.273 -8.167 1.00 57.36 408 LEU A O 1
ATOM 1596 N N . THR A 1 246 ? 11.348 13.377 -7.321 1.00 56.66 409 THR A N 1
ATOM 1597 C CA . THR A 1 246 ? 12.376 13.865 -8.235 1.00 55.26 409 THR A CA 1
ATOM 1598 C C . THR A 1 246 ? 13.652 13.046 -8.130 1.00 53.19 409 THR A C 1
ATOM 1599 O O . THR A 1 246 ? 14.250 12.691 -9.151 1.00 50.49 409 THR A O 1
ATOM 1603 N N . ARG A 1 247 ? 14.084 12.728 -6.911 1.00 61.64 410 ARG A N 1
ATOM 1604 C CA . ARG A 1 247 ? 15.301 11.942 -6.791 1.00 64.85 410 ARG A CA 1
ATOM 1605 C C . ARG A 1 247 ? 15.084 10.520 -7.296 1.00 65.78 410 ARG A C 1
ATOM 1606 O O . ARG A 1 247 ? 15.989 9.939 -7.904 1.00 66.08 410 ARG A O 1
ATOM 1614 N N . ALA A 1 248 ? 13.880 9.969 -7.123 1.00 63.94 411 ALA A N 1
ATOM 1615 C CA . ALA A 1 248 ? 13.583 8.653 -7.681 1.00 66.92 411 ALA A CA 1
ATOM 1616 C C . ALA A 1 248 ? 13.672 8.683 -9.203 1.00 71.67 411 ALA A C 1
ATOM 1617 O O . ALA A 1 248 ? 14.378 7.870 -9.811 1.00 72.57 411 ALA A O 1
ATOM 1619 N N . HIS A 1 249 ? 12.967 9.635 -9.830 1.00 62.50 412 HIS A N 1
ATOM 1620 C CA . HIS A 1 249 ? 13.091 9.843 -11.271 1.00 60.76 412 HIS A CA 1
ATOM 1621 C C . HIS A 1 249 ? 14.554 10.025 -11.681 1.00 61.83 412 HIS A C 1
ATOM 1622 O O . HIS A 1 249 ? 14.995 9.495 -12.710 1.00 61.67 412 HIS A O 1
ATOM 1629 N N . GLU A 1 250 ? 15.333 10.766 -10.885 1.00 61.51 413 GLU A N 1
ATOM 1630 C CA . GLU A 1 250 ? 16.728 10.972 -11.250 1.00 63.01 413 GLU A CA 1
ATOM 1631 C C . GLU A 1 250 ? 17.508 9.663 -11.215 1.00 67.57 413 GLU A C 1
ATOM 1632 O O . GLU A 1 250 ? 18.396 9.437 -12.050 1.00 68.68 413 GLU A O 1
ATOM 1638 N N . ARG A 1 251 ? 17.198 8.787 -10.251 1.00 89.70 414 ARG A N 1
ATOM 1639 C CA . ARG A 1 251 ? 17.975 7.560 -10.111 1.00 91.15 414 ARG A CA 1
ATOM 1640 C C . ARG A 1 251 ? 17.765 6.644 -11.308 1.00 88.19 414 ARG A C 1
ATOM 1641 O O . ARG A 1 251 ? 18.738 6.129 -11.871 1.00 90.96 414 ARG A O 1
ATOM 1649 N N . GLU A 1 252 ? 16.511 6.470 -11.747 1.00 73.99 415 GLU A N 1
ATOM 1650 C CA . GLU A 1 252 ? 16.247 5.576 -12.875 1.00 74.67 415 GLU A CA 1
ATOM 1651 C C . GLU A 1 252 ? 16.820 6.130 -14.184 1.00 80.11 415 GLU A C 1
ATOM 1652 O O . GLU A 1 252 ? 17.462 5.401 -14.949 1.00 81.41 415 GLU A O 1
ATOM 1658 N N . PHE A 1 253 ? 16.600 7.413 -14.462 1.00 69.75 416 PHE A N 1
ATOM 1659 C CA . PHE A 1 253 ? 17.214 8.039 -15.629 1.00 68.36 416 PHE A CA 1
ATOM 1660 C C . PHE A 1 253 ? 18.737 7.942 -15.548 1.00 71.33 416 PHE A C 1
ATOM 1661 O O . PHE A 1 253 ? 19.329 7.865 -14.470 1.00 72.23 416 PHE A O 1
ATOM 1669 N N . GLY A 1 254 ? 19.382 7.977 -16.703 1.00 82.23 417 GLY A N 1
ATOM 1670 C CA . GLY A 1 254 ? 20.823 7.867 -16.773 1.00 87.41 417 GLY A CA 1
ATOM 1671 C C . GLY A 1 254 ? 21.557 9.197 -16.732 1.00 91.10 417 GLY A C 1
ATOM 1672 O O . GLY A 1 254 ? 21.055 10.215 -16.242 1.00 83.22 417 GLY A O 1
ATOM 1673 N N . SER A 1 255 ? 22.793 9.160 -17.225 1.00 101.74 418 SER A N 1
ATOM 1674 C CA . SER A 1 255 ? 23.534 10.370 -17.570 1.00 104.81 418 SER A CA 1
ATOM 1675 C C . SER A 1 255 ? 23.367 10.651 -19.071 1.00 98.80 418 SER A C 1
ATOM 1676 O O . SER A 1 255 ? 23.202 9.719 -19.870 1.00 97.72 418 SER A O 1
#

Organism: Homo sapiens (NCBI:txid9606)

GO terms:
  GO:0005515 protein binding (F, IPI)
  GO:0031410 cytoplasmic vesicle (C, EXP)
  GO:0003774 cytoskeletal motor activity (F, TAS)
  GO:0005871 kinesin complex (C, TAS)
  GO:0005829 cytosol (C, TAS)
  GO:0016020 membrane (C, HDA)

Radius of gyration: 19.6 Å; Cα contacts (8 Å, |Δi|>4): 259; chains: 1; bounding box: 34×50×52 Å

Foldseek 3Di:
DDDVVVVLLVVLVVCLVVVNCVPSQVSLVVVLVVVCVVPNCLDLVNLVSLQSNLVSCVSVVVLVVSLVSLVSSLVSCCVPPNLLDLVNLVSLLSNLVSCVSVVNLVVSQVSLVSSLVSCCVPVNLQDLVNLVSLQSNLVSVVSVPVLVSSLVSLVSSLCSCPVPDPCPDPVNLVSLQSNLVSCVVVVVPVSNVVSVVVNVVVVVVVVDDD

Nearest PDB structures (foldseek):
  7ai4-assembly1_A  TM=9.652E-01  e=6.842E-24  Homo sapiens
  7ai4-assembly2_B  TM=9.245E-01  e=5.714E-24  Homo sapiens
  7aie-assembly1_A  TM=8.846E-01  e=5.977E-24  Homo sapiens
  6ejn-assembly1_A  TM=8.931E-01  e=3.788E-23  Mus musculus
  6ejn-assembly1_B  TM=8.842E-01  e=4.536E-23  Mus musculus

Solvent-accessible surface area: 11889 Å² total; per-residue (Å²): 119,55,86,154,2,138,95,24,51,92,71,0,48,107,47,5,93,94,44,98,50,119,41,0,23,65,62,0,103,92,10,28,89,65,18,56,154,120,49,37,66,96,60,46,35,0,0,19,0,5,42,3,4,2,70,0,27,76,66,52,90,91,48,129,58,0,5,86,32,4,63,50,0,20,52,2,25,52,173,53,59,28,136,43,70,64,22,0,0,38,0,0,19,53,1,2,57,4,44,6,109,83,55,82,59,172,84,0,28,76,42,2,64,75,0,14,111,7,34,38,150,73,62,35,152,91,67,34,60,0,0,111,0,0,20,49,2,0,94,17,0,57,80,56,38,65,69,143,64,0,18,131,27,4,72,56,0,14,105,10,9,65,94,116,66,35,98,104,26,109,52,3,48,132,0,31,71,45,5,13,68,0,14,104,141,49,34,77,126,165,78,7,88,68,16,128,116,59,37,74,78,121,53,93,100,193,137,162,73,188

InterPro domains:
  IPR002151 Kinesin light chain [PTHR45783] (5-533)
  IPR011990 Tetratricopeptide-like helical domain superfamily [G3DSA:1.25.40.10] (191-497)
  IPR011990 Tetratricopeptide-like helical domain superfamily [SSF48452] (213-328)
  IPR011990 Tetratricopeptide-like helical domain superfamily [SSF48452] (290-483)
  IPR015792 Kinesin light chain repeat [PS01160] (364-405)
  IPR019734 Tetratricopeptide repeat [PS50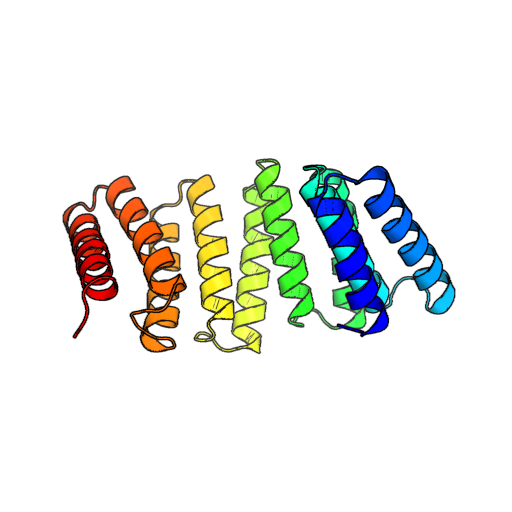005] (297-330)
  IPR019734 Tetratricopeptide repeat [SM00028] (255-288)
  IPR019734 Tetratricopeptide repeat [SM00028] (297-330)
  IPR019734 Tetratricopeptide repeat [SM00028] (339-372)
  IPR019734 Tetratricopeptide repeat [SM00028] (381-414)
  IPR019734 Tetratricopeptide repeat [SM00028] (464-497)

Secondary structure (DSSP, 8-state):
--HHHHHHHHHHHHHHHTT-HHHHHHHHHHHHHHHHHHH-SSSHHHHHHHHHHHHHHHHTT-HHHHHHHHHHHHHHHHHHH-TT-HHHHHHHHHHHHHHHHTT-HHHHHHHHHHHHHHHHHHH-TT-HHHHHHHHHHHHHHHTTT-HHHHHHHHHHHHHHHHHHS-TT-HHHHHHHHHHHHHHHHHT-HHHHHHHHHHHHHHHHHHHS--